Protein AF-A0A7S1VE00-F1 (afdb_monomer)

Foldseek 3Di:
DPQQAEEEEEAEAPPLCRVVVLVQVCQFCVVPHHRYQDQLFGRRDQDDLVSNCVPDPRYFYAYEYTYEAPLQVLVVCLCPVALQVVSHPDDSVCQFQAWQDDDADDCQVVDDQQDFQDPHSRDGPLQWPPSYQDCDPVDPHHHTRGADPVSPSHTHSHPLSVVLVSLVSLVCVCVRPRHQHYHYDYSLCCQQAWCVVVQVVCCVSPVDGTPDDTGHGDDDADDDDDPVSLVVCLVPHPQVSVVVSPDDSPPDDDHDPPVPD

Organism: NCBI:txid210454

Solvent-accessible surface area (backbone atoms only — not comparable to full-atom values): 14883 Å² total; per-residue (Å²): 131,82,82,65,47,58,34,38,27,38,34,27,48,74,79,22,55,54,70,63,51,50,52,50,49,30,59,23,37,43,94,82,30,57,58,37,62,36,74,47,20,54,26,65,53,80,64,46,64,76,53,41,64,71,48,75,84,66,45,42,30,34,38,37,38,32,38,46,57,65,74,64,30,54,56,48,36,48,76,58,39,79,34,32,73,88,48,50,91,51,56,73,66,59,47,56,61,37,54,36,58,72,85,71,56,73,67,46,73,75,54,60,68,84,46,72,22,55,86,40,72,82,37,40,34,35,36,30,36,54,26,46,82,61,80,62,88,83,53,96,59,72,58,60,29,63,26,36,89,86,54,75,50,43,59,28,66,11,55,61,57,45,46,44,53,50,52,54,48,59,59,52,50,54,74,32,93,50,38,78,41,66,43,81,43,45,38,62,55,42,39,51,65,13,36,48,68,60,52,51,52,49,26,67,75,66,74,51,74,71,71,55,80,61,54,66,56,40,86,79,88,43,66,82,73,57,67,69,58,53,52,47,49,60,74,69,52,61,56,76,55,39,42,78,72,74,42,57,84,82,68,61,79,62,56,64,66,80,90,74,119

Structure (mmCIF, N/CA/C/O backbone):
data_AF-A0A7S1VE00-F1
#
_entry.id   AF-A0A7S1VE00-F1
#
loop_
_atom_site.group_PDB
_atom_site.id
_atom_site.type_symbol
_atom_site.label_atom_id
_atom_site.label_alt_id
_atom_site.label_comp_id
_atom_site.label_asym_id
_atom_site.label_entity_id
_atom_site.label_seq_id
_atom_site.pdbx_PDB_ins_code
_atom_site.Cartn_x
_atom_site.Cartn_y
_atom_site.Cartn_z
_atom_site.occupancy
_atom_site.B_iso_or_equiv
_atom_site.auth_seq_id
_atom_site.auth_comp_id
_atom_site.auth_asym_id
_atom_site.auth_atom_id
_atom_site.pdbx_PDB_model_num
ATOM 1 N N . GLU A 1 1 ? -8.518 17.834 30.812 1.00 47.25 1 GLU A N 1
ATOM 2 C CA . GLU A 1 1 ? -8.075 17.730 29.405 1.00 47.25 1 GLU A CA 1
ATOM 3 C C . GLU A 1 1 ? -9.266 17.347 28.543 1.00 47.25 1 GLU A C 1
ATOM 5 O O . GLU A 1 1 ? -10.102 16.584 29.015 1.00 47.25 1 GLU A O 1
ATOM 10 N N . GLN A 1 2 ? -9.397 17.896 27.333 1.00 50.09 2 GLN A N 1
ATOM 11 C CA . GLN A 1 2 ? -10.388 17.377 26.385 1.00 50.09 2 GLN A CA 1
ATOM 12 C C . GLN A 1 2 ? -9.906 16.008 25.880 1.00 50.09 2 GLN A C 1
ATOM 14 O O . GLN A 1 2 ? -8.710 15.871 25.609 1.00 50.09 2 GLN A O 1
ATOM 19 N N . PRO A 1 3 ? -10.781 14.995 25.762 1.00 60.03 3 PRO A N 1
ATOM 20 C CA . PRO A 1 3 ? -10.377 13.693 25.247 1.00 60.03 3 PRO A CA 1
ATOM 21 C C . PRO A 1 3 ? -9.832 13.846 23.823 1.00 60.03 3 PRO A C 1
ATOM 23 O O . PRO A 1 3 ? -10.485 14.439 22.961 1.00 60.03 3 PRO A O 1
ATOM 26 N N . LYS A 1 4 ? -8.620 13.329 23.580 1.00 67.12 4 LYS A N 1
ATOM 27 C CA . LYS A 1 4 ? -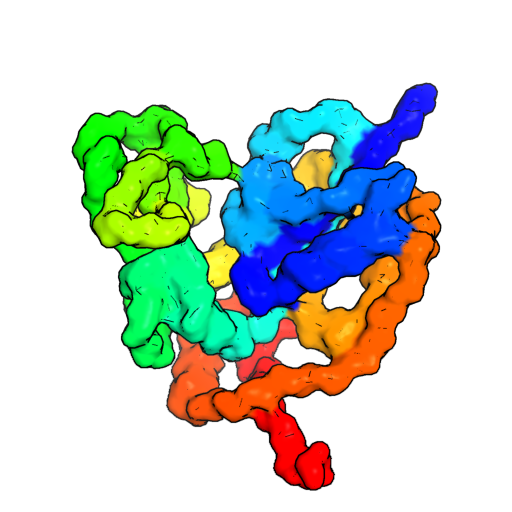8.013 13.327 22.244 1.00 67.12 4 LYS A CA 1
ATOM 28 C C . LYS A 1 4 ? -8.928 12.588 21.272 1.00 67.12 4 LYS A C 1
ATOM 30 O O . LYS A 1 4 ? -9.413 11.493 21.563 1.00 67.12 4 LYS A O 1
ATOM 35 N N . LYS A 1 5 ? -9.165 13.189 20.108 1.00 82.88 5 LYS A N 1
ATOM 36 C CA . LYS A 1 5 ? -10.015 12.597 19.073 1.00 82.88 5 LYS A CA 1
ATOM 37 C C . LYS A 1 5 ? -9.279 11.410 18.456 1.00 82.88 5 LYS A C 1
ATOM 39 O O . LYS A 1 5 ? -8.166 11.564 17.978 1.00 82.88 5 LYS A O 1
ATOM 44 N N . LYS A 1 6 ? -9.876 10.226 18.447 1.00 89.50 6 LYS A N 1
ATOM 45 C CA . LYS A 1 6 ? -9.289 9.067 17.758 1.00 89.50 6 LYS A CA 1
ATOM 46 C C . LYS A 1 6 ? -9.699 9.108 16.293 1.00 89.50 6 LYS A C 1
ATOM 48 O O . LYS A 1 6 ? -10.806 9.569 16.014 1.00 89.50 6 LYS A O 1
ATOM 53 N N . THR A 1 7 ? -8.852 8.649 15.381 1.00 93.44 7 THR A N 1
ATOM 54 C CA . THR A 1 7 ? -9.187 8.425 13.964 1.00 93.44 7 THR A CA 1
ATOM 55 C C . THR A 1 7 ? -8.681 7.060 13.520 1.00 93.44 7 THR A C 1
ATOM 57 O O . THR A 1 7 ? -7.605 6.633 13.934 1.00 93.44 7 THR A O 1
ATOM 60 N N . ILE A 1 8 ? -9.463 6.367 12.692 1.00 95.94 8 ILE A N 1
ATOM 61 C CA . ILE A 1 8 ? -9.108 5.052 12.151 1.00 95.94 8 ILE A CA 1
ATOM 62 C C . ILE A 1 8 ? -8.664 5.235 10.704 1.00 95.94 8 ILE A C 1
ATOM 64 O O . ILE A 1 8 ? -9.375 5.834 9.900 1.00 95.94 8 ILE A O 1
ATOM 68 N N . HIS A 1 9 ? -7.488 4.723 10.381 1.00 96.44 9 HIS A N 1
ATOM 69 C CA . HIS A 1 9 ? -6.835 4.843 9.091 1.00 96.44 9 HIS A CA 1
ATOM 70 C C . HIS A 1 9 ? -6.637 3.456 8.504 1.00 96.44 9 HIS A C 1
ATOM 72 O O . HIS A 1 9 ? -6.058 2.587 9.153 1.00 96.44 9 HIS A O 1
ATOM 78 N N . LEU A 1 10 ? -7.091 3.256 7.272 1.00 97.62 10 LEU A N 1
ATOM 79 C CA . LEU A 1 10 ? -6.793 2.049 6.517 1.00 97.62 10 LEU A CA 1
ATOM 80 C C . LEU A 1 10 ? -5.831 2.391 5.384 1.00 97.62 10 LEU A C 1
ATOM 82 O O . LEU A 1 10 ? -6.190 3.130 4.466 1.00 97.62 10 LEU A O 1
ATOM 86 N N . ILE A 1 11 ? -4.641 1.807 5.444 1.00 97.94 11 ILE A N 1
ATOM 87 C CA . ILE A 1 11 ? -3.659 1.806 4.361 1.00 97.94 11 ILE A CA 1
ATOM 88 C C . ILE A 1 11 ? -3.478 0.377 3.860 1.00 97.94 11 ILE A C 1
ATOM 90 O O . ILE A 1 11 ? -3.861 -0.590 4.522 1.00 97.94 11 ILE A O 1
ATOM 94 N N . GLY A 1 12 ? -2.928 0.213 2.670 1.00 97.50 12 GLY A N 1
ATOM 95 C CA . GLY A 1 12 ? -2.719 -1.116 2.124 1.00 97.50 12 GLY A CA 1
ATOM 96 C C . GLY A 1 12 ? -2.473 -1.073 0.638 1.00 97.50 12 GLY A C 1
ATOM 97 O O . GLY A 1 12 ? -2.715 -0.074 -0.034 1.00 97.50 12 GLY A O 1
ATOM 98 N N . GLU A 1 13 ? -1.976 -2.173 0.110 1.00 96.00 13 GLU A N 1
ATOM 99 C CA . GLU A 1 13 ? -1.587 -2.232 -1.288 1.00 96.00 13 GLU A CA 1
ATOM 100 C C . GLU A 1 13 ? -2.810 -2.151 -2.205 1.00 96.00 13 GLU A C 1
ATOM 102 O O . GLU A 1 13 ? -3.955 -2.415 -1.816 1.00 96.00 13 GLU A O 1
ATOM 107 N N . ARG A 1 14 ? -2.582 -1.799 -3.470 1.00 95.12 14 ARG A N 1
ATOM 108 C CA . ARG A 1 14 ? -3.625 -1.972 -4.485 1.00 95.12 14 ARG A CA 1
ATOM 109 C C . ARG A 1 14 ? -4.092 -3.420 -4.489 1.00 95.12 14 ARG A C 1
ATOM 111 O O . ARG A 1 14 ? -3.311 -4.322 -4.215 1.00 95.12 14 ARG A O 1
ATOM 118 N N . HIS A 1 15 ? -5.363 -3.643 -4.809 1.00 95.88 15 HIS A N 1
ATOM 119 C CA . HIS A 1 15 ? -5.946 -4.988 -4.906 1.00 95.88 15 HIS A CA 1
ATOM 120 C C . HIS A 1 15 ? -5.879 -5.838 -3.638 1.00 95.88 15 HIS A C 1
ATOM 122 O O . HIS A 1 15 ? -6.133 -7.039 -3.721 1.00 95.88 15 HIS A O 1
ATOM 128 N N . SER A 1 16 ? -5.620 -5.249 -2.466 1.00 96.06 16 SER A N 1
ATOM 129 C CA . SER A 1 16 ? -5.623 -5.995 -1.206 1.00 96.06 16 SER A CA 1
ATOM 130 C C . SER A 1 16 ? -6.971 -6.025 -0.491 1.00 96.06 16 SER A C 1
ATOM 132 O O . SER A 1 16 ? -7.069 -6.633 0.564 1.00 96.06 16 SER A O 1
ATOM 134 N N . GLY A 1 17 ? -8.027 -5.427 -1.060 1.00 95.62 17 GLY A N 1
ATOM 135 C CA . GLY A 1 17 ? -9.369 -5.390 -0.461 1.00 95.62 17 GLY A CA 1
ATOM 136 C C . GLY A 1 17 ? -9.603 -4.201 0.475 1.00 95.62 17 GLY A C 1
ATOM 137 O O . GLY A 1 17 ? -10.510 -4.243 1.305 1.00 95.62 17 GLY A O 1
ATOM 138 N N . THR A 1 18 ? -8.807 -3.137 0.350 1.00 96.88 18 THR A N 1
ATOM 139 C CA . THR A 1 18 ? -8.893 -1.971 1.237 1.00 96.88 18 THR A CA 1
ATOM 140 C C . THR A 1 18 ? -10.245 -1.261 1.173 1.00 96.88 18 THR A C 1
ATOM 142 O O . THR A 1 18 ? -10.790 -0.923 2.210 1.00 96.88 18 THR A O 1
ATOM 145 N N . ASN A 1 19 ? -10.854 -1.081 -0.006 1.00 96.19 19 ASN A N 1
ATOM 146 C CA . ASN A 1 19 ? -12.181 -0.449 -0.111 1.00 96.19 19 ASN A CA 1
ATOM 147 C C . ASN A 1 19 ? -13.254 -1.202 0.692 1.00 96.19 19 ASN A C 1
ATOM 149 O O . ASN A 1 19 ? -14.051 -0.583 1.392 1.00 96.19 19 ASN A O 1
ATOM 153 N N . TRP A 1 20 ? -13.246 -2.536 0.614 1.00 96.56 20 TRP A N 1
ATOM 154 C CA . TRP A 1 20 ? -14.164 -3.387 1.372 1.00 96.56 20 TRP A CA 1
ATOM 155 C C . TRP A 1 20 ? -14.000 -3.172 2.880 1.00 96.56 20 TRP A C 1
ATOM 157 O O . TRP A 1 20 ? -14.987 -2.945 3.578 1.00 96.56 20 TRP A O 1
ATOM 167 N N . MET A 1 21 ? -12.758 -3.152 3.365 1.00 97.38 21 MET A N 1
ATOM 168 C CA . MET A 1 21 ? -12.481 -2.963 4.787 1.00 97.38 21 MET A CA 1
ATOM 169 C C . MET A 1 21 ? -12.721 -1.522 5.258 1.00 97.38 21 MET A C 1
ATOM 171 O O . MET A 1 21 ? -13.236 -1.326 6.353 1.00 97.38 21 MET A O 1
ATOM 175 N N . THR A 1 22 ? -12.423 -0.500 4.443 1.00 97.50 22 THR A N 1
ATOM 176 C CA . THR A 1 22 ? -12.725 0.903 4.782 1.00 97.50 22 THR A CA 1
ATOM 177 C C . THR A 1 22 ? -14.222 1.081 4.998 1.00 97.50 22 THR A C 1
ATOM 179 O O . THR A 1 22 ? -14.622 1.672 6.000 1.00 97.50 22 THR A O 1
ATOM 182 N N . ASN A 1 23 ? -15.047 0.554 4.089 1.00 97.75 23 ASN A N 1
ATOM 183 C CA . ASN A 1 23 ? -16.501 0.632 4.211 1.00 97.75 23 ASN A CA 1
ATOM 184 C C . ASN A 1 23 ? -16.973 -0.096 5.470 1.00 97.75 23 ASN A C 1
ATOM 186 O O . ASN A 1 23 ? -17.704 0.480 6.265 1.00 97.75 23 ASN A O 1
ATOM 190 N N . HIS A 1 24 ? -16.463 -1.306 5.711 1.00 98.19 24 HIS A N 1
ATOM 191 C CA . HIS A 1 24 ? -16.832 -2.076 6.892 1.00 98.19 24 HIS A CA 1
ATOM 192 C C . HIS A 1 24 ? -16.501 -1.355 8.200 1.00 98.19 24 HIS A C 1
ATOM 194 O O . HIS A 1 24 ? -17.358 -1.206 9.064 1.00 98.19 24 HIS A O 1
ATOM 200 N N . LEU A 1 25 ? -15.276 -0.843 8.337 1.00 98.12 25 LEU A N 1
ATOM 201 C CA . LEU A 1 25 ? -14.875 -0.077 9.514 1.00 98.12 25 LEU A CA 1
ATOM 202 C C . LEU A 1 25 ? -15.696 1.211 9.652 1.00 98.12 25 LEU A C 1
ATOM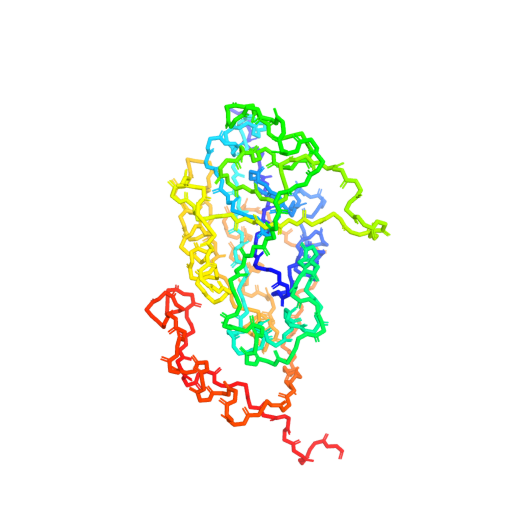 204 O O . LEU A 1 25 ? -15.999 1.616 10.774 1.00 98.12 25 LEU A O 1
ATOM 208 N N . THR A 1 26 ? -16.083 1.838 8.537 1.00 98.12 26 THR A N 1
ATOM 209 C CA . THR A 1 26 ? -16.979 3.005 8.532 1.00 98.12 26 THR A CA 1
ATOM 210 C C . THR A 1 26 ? -18.361 2.638 9.062 1.00 98.12 26 THR A C 1
ATOM 212 O O . THR A 1 26 ? -18.889 3.368 9.897 1.00 98.12 26 THR A O 1
ATOM 215 N N . ASP A 1 27 ? -18.916 1.495 8.666 1.00 98.19 27 ASP A N 1
ATOM 216 C CA . ASP A 1 27 ? -20.189 1.006 9.201 1.00 98.19 27 ASP A CA 1
ATOM 217 C C . ASP A 1 27 ? -20.085 0.725 10.710 1.00 98.19 27 ASP A C 1
ATOM 219 O O . ASP A 1 27 ? -20.977 1.086 11.474 1.00 98.19 27 ASP A O 1
ATOM 223 N N . CYS A 1 28 ? -18.968 0.145 11.160 1.00 98.12 28 CYS A N 1
ATOM 224 C CA . CYS A 1 28 ? -18.745 -0.197 12.566 1.00 98.12 28 CYS A CA 1
ATOM 225 C C . CYS A 1 28 ? -18.489 1.018 13.470 1.00 98.12 28 CYS A C 1
ATOM 227 O O . CYS A 1 28 ? -18.996 1.070 14.587 1.00 98.12 28 CYS A O 1
ATOM 229 N N . PHE A 1 29 ? -17.697 1.997 13.024 1.00 97.50 29 PHE A N 1
ATOM 230 C CA . PHE A 1 29 ? -17.165 3.056 13.894 1.00 97.50 29 PHE A CA 1
ATOM 231 C C . PHE A 1 29 ? -17.460 4.482 13.408 1.00 97.50 29 PHE A C 1
ATOM 233 O O . PHE A 1 29 ? -17.242 5.441 14.153 1.00 97.50 29 PHE A O 1
ATOM 240 N N . GLY A 1 30 ? -17.992 4.654 12.194 1.00 96.44 30 GLY A N 1
ATOM 241 C CA . GLY A 1 30 ? -18.159 5.948 11.518 1.00 96.44 30 GLY A CA 1
ATOM 242 C C . GLY A 1 30 ? -19.082 6.939 12.231 1.00 96.44 30 GLY A C 1
ATOM 243 O O . GLY A 1 30 ? -18.947 8.149 12.055 1.00 96.44 30 GLY A O 1
ATOM 244 N N . LYS A 1 31 ? -19.991 6.449 13.085 1.00 95.62 31 LYS A N 1
ATOM 245 C CA . LYS A 1 31 ? -20.849 7.299 13.930 1.00 95.62 31 LYS A CA 1
ATOM 246 C C . LYS A 1 31 ? -20.096 7.938 15.105 1.00 95.62 31 LYS A C 1
ATOM 248 O O . LYS A 1 31 ? -20.554 8.942 15.641 1.00 95.62 31 LYS A O 1
ATOM 253 N N . GLN A 1 32 ? -18.962 7.365 15.511 1.00 94.19 32 GLN A N 1
ATOM 254 C CA . GLN A 1 32 ? -18.191 7.777 16.693 1.00 94.19 32 GLN A CA 1
ATOM 255 C C . GLN A 1 32 ? -16.854 8.425 16.327 1.00 94.19 32 GLN A C 1
ATOM 257 O O . GLN A 1 32 ? -16.372 9.320 17.023 1.00 94.19 32 GLN A O 1
ATOM 262 N N . THR A 1 33 ? -16.238 7.982 15.232 1.00 93.81 33 THR A N 1
ATOM 263 C CA . THR A 1 33 ? -14.944 8.475 14.764 1.00 93.81 33 THR A CA 1
ATOM 264 C C . THR A 1 33 ? -14.883 8.527 13.241 1.00 93.81 33 THR A C 1
ATOM 266 O O . THR A 1 33 ? -15.669 7.899 12.540 1.00 93.81 33 THR A O 1
ATOM 269 N N . ARG A 1 34 ? -13.920 9.286 12.712 1.00 93.75 34 ARG A N 1
ATOM 270 C CA . ARG A 1 34 ? -13.610 9.260 11.286 1.00 93.75 34 ARG A CA 1
ATOM 271 C C . ARG A 1 34 ? -12.835 7.989 10.964 1.00 93.75 34 ARG A C 1
ATOM 273 O O . ARG A 1 34 ? -11.772 7.754 11.540 1.00 93.75 34 ARG A O 1
ATOM 280 N N . VAL A 1 35 ? -13.340 7.256 9.983 1.00 95.38 35 VAL A N 1
ATOM 281 C CA . VAL A 1 35 ? -12.616 6.201 9.277 1.00 95.38 35 VAL A CA 1
ATOM 282 C C . VAL A 1 35 ? -12.136 6.783 7.954 1.00 95.38 35 VAL A C 1
ATOM 284 O O . VAL A 1 35 ? -12.892 7.460 7.258 1.00 95.38 35 VAL A O 1
ATOM 287 N N . ILE A 1 36 ? -10.851 6.623 7.662 1.00 93.19 36 ILE A N 1
ATOM 288 C CA . ILE A 1 36 ? -10.159 7.371 6.617 1.00 93.19 36 ILE A CA 1
ATOM 289 C C . ILE A 1 36 ? -9.286 6.406 5.806 1.00 93.19 36 ILE A C 1
ATOM 291 O O . ILE A 1 36 ? -8.577 5.577 6.365 1.00 93.19 36 ILE A O 1
ATOM 295 N N . ASP A 1 37 ? -9.295 6.534 4.482 1.00 93.00 37 ASP A N 1
ATOM 296 C CA . ASP A 1 37 ? -8.487 5.736 3.551 1.00 93.00 37 ASP A CA 1
ATOM 297 C C . ASP A 1 37 ? -7.211 6.456 3.085 1.00 93.00 37 ASP A C 1
ATOM 299 O O . ASP A 1 37 ? -6.803 6.409 1.922 1.00 93.00 37 ASP A O 1
ATOM 303 N N . ARG A 1 38 ? -6.593 7.171 4.018 1.00 91.31 38 ARG A N 1
ATOM 304 C CA . ARG A 1 38 ? -5.324 7.882 3.853 1.00 91.31 38 ARG A CA 1
ATOM 305 C C . ARG A 1 38 ? -4.677 8.069 5.211 1.00 91.31 38 ARG A C 1
ATOM 307 O O . ARG A 1 38 ? -5.396 8.120 6.210 1.00 91.31 38 ARG A O 1
ATOM 314 N N . LEU A 1 39 ? -3.363 8.240 5.235 1.00 90.31 39 LEU A N 1
ATOM 315 C CA . LEU A 1 39 ? -2.632 8.703 6.413 1.00 90.31 39 LEU A CA 1
ATOM 316 C C . LEU A 1 39 ? -1.935 10.026 6.082 1.00 90.31 39 LEU A C 1
ATOM 318 O O . LEU A 1 39 ? -2.527 11.080 6.308 1.00 90.31 39 LEU A O 1
ATOM 322 N N . SER A 1 40 ? -0.743 9.974 5.492 1.00 89.94 40 SER A N 1
ATOM 323 C CA . SER A 1 40 ? -0.089 11.132 4.870 1.00 89.94 40 SER A CA 1
ATOM 324 C C . SER A 1 40 ? -0.501 11.268 3.413 1.00 89.94 40 SER A C 1
ATOM 326 O O . SER A 1 40 ? -0.911 12.342 2.978 1.00 89.94 40 SER A O 1
ATOM 328 N N . ARG A 1 41 ? -0.522 10.140 2.700 1.00 92.06 41 ARG A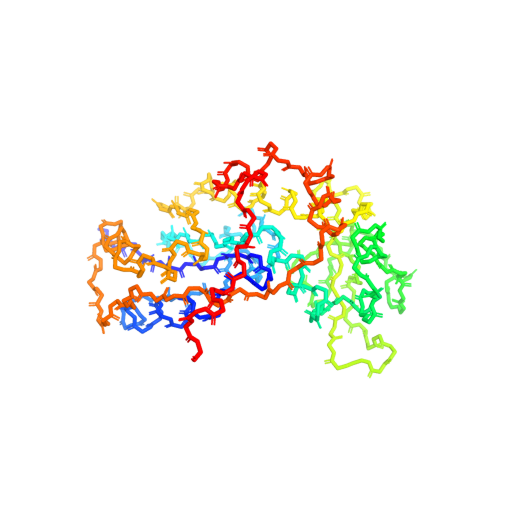 N 1
ATOM 329 C CA . ARG A 1 41 ? -0.976 10.038 1.311 1.00 92.06 41 ARG A CA 1
ATOM 330 C C . ARG A 1 41 ? -2.177 9.102 1.209 1.00 92.06 41 ARG A C 1
ATOM 332 O O . ARG A 1 41 ? -2.579 8.471 2.194 1.00 92.06 41 ARG A O 1
ATOM 339 N N . TYR A 1 42 ? -2.793 9.020 0.029 1.00 93.38 42 TYR A N 1
ATOM 340 C CA . TYR A 1 42 ? -3.851 8.038 -0.223 1.00 93.38 42 TYR A CA 1
ATOM 341 C C . TYR A 1 42 ? -3.370 6.613 0.100 1.00 93.38 42 TYR A C 1
ATOM 343 O O . TYR A 1 42 ? -2.194 6.294 -0.037 1.00 93.38 42 TYR A O 1
ATOM 351 N N . LYS A 1 43 ? -4.276 5.742 0.550 1.00 94.50 43 LYS A N 1
ATOM 352 C CA . LYS A 1 43 ? -3.967 4.431 1.156 1.00 94.50 43 LYS A CA 1
ATOM 353 C C . LYS A 1 43 ? -2.981 3.515 0.422 1.00 94.50 43 LYS A C 1
ATOM 355 O O . LYS A 1 43 ? -2.392 2.660 1.073 1.00 94.50 43 LYS A O 1
ATOM 360 N N . HIS A 1 44 ? -2.847 3.643 -0.898 1.00 96.38 44 HIS A N 1
ATOM 361 C CA . HIS A 1 44 ? -1.995 2.785 -1.731 1.00 96.38 44 HIS A CA 1
ATOM 362 C C . HIS A 1 44 ? -0.562 3.312 -1.909 1.00 96.38 44 HIS A C 1
ATOM 364 O O . HIS A 1 44 ? 0.321 2.592 -2.376 1.00 96.38 44 HIS A O 1
ATOM 370 N N . TRP A 1 45 ? -0.334 4.562 -1.530 1.00 95.50 45 TRP A N 1
ATOM 371 C CA . TRP A 1 45 ? 0.895 5.330 -1.7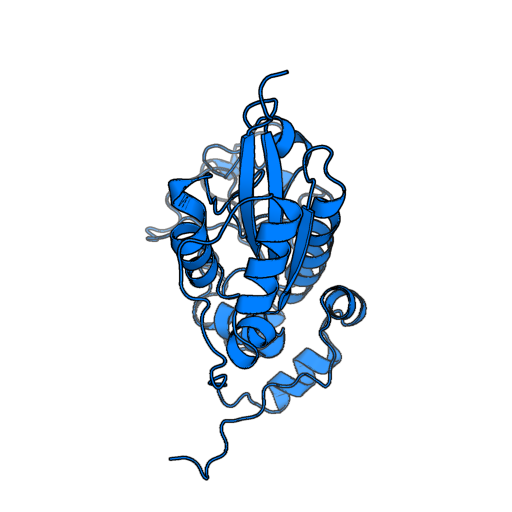11 1.00 95.50 45 TRP A CA 1
ATOM 372 C C . TRP A 1 45 ? 1.860 5.161 -0.552 1.00 95.50 45 TRP A C 1
ATOM 374 O O . TRP A 1 45 ? 1.450 4.730 0.519 1.00 95.50 45 TRP A O 1
ATOM 384 N N . PHE A 1 46 ? 3.139 5.469 -0.765 1.00 96.19 46 PHE A N 1
ATOM 385 C CA .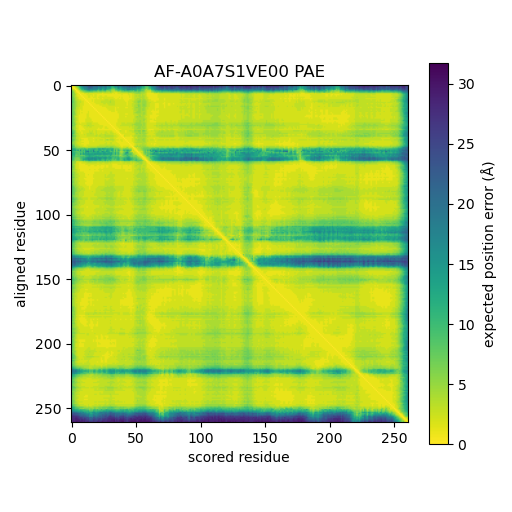 PHE A 1 46 ? 4.133 5.521 0.300 1.00 96.19 46 PHE A CA 1
ATOM 386 C C . PHE A 1 46 ? 3.689 6.543 1.338 1.00 96.19 46 PHE A C 1
ATOM 388 O O . PHE A 1 46 ? 3.203 7.622 0.996 1.00 96.19 46 PHE A O 1
ATOM 395 N N . GLN A 1 47 ? 3.824 6.179 2.604 1.00 94.75 47 GLN A N 1
ATOM 396 C CA . GLN A 1 47 ? 3.469 7.031 3.722 1.00 94.75 47 GLN A CA 1
ATOM 397 C C . GLN A 1 47 ? 4.720 7.748 4.236 1.00 94.75 47 GLN A C 1
ATOM 399 O O . GLN A 1 47 ? 5.800 7.167 4.309 1.00 94.75 47 GLN A O 1
ATOM 404 N N . GLU A 1 48 ? 4.546 9.016 4.595 1.00 91.44 48 GLU A N 1
ATOM 405 C CA . GLU A 1 48 ? 5.560 9.886 5.191 1.00 91.44 48 GLU A CA 1
ATOM 406 C C . GLU A 1 48 ? 5.124 10.363 6.581 1.00 91.44 48 GLU A C 1
ATOM 408 O O . GLU A 1 48 ? 3.992 10.832 6.760 1.00 91.44 48 GLU A O 1
ATOM 413 N N . GLU A 1 49 ? 6.023 10.319 7.566 1.00 86.25 49 GLU A N 1
ATOM 414 C CA . GLU A 1 49 ? 5.704 10.775 8.925 1.00 86.25 49 GLU A CA 1
ATOM 415 C C . GLU A 1 49 ? 5.478 12.294 8.973 1.00 86.25 49 GLU A C 1
ATOM 417 O O . GLU A 1 49 ? 4.540 12.780 9.609 1.00 86.25 49 GLU A O 1
ATOM 422 N N . ASN A 1 50 ? 6.324 13.064 8.285 1.00 78.81 50 ASN A N 1
ATOM 423 C CA . ASN A 1 50 ? 6.260 14.526 8.313 1.00 78.81 50 ASN A CA 1
ATOM 424 C C . ASN A 1 50 ? 4.923 15.054 7.791 1.00 78.81 50 ASN A C 1
ATOM 426 O O . ASN A 1 50 ? 4.375 16.008 8.336 1.00 78.81 50 ASN A O 1
ATOM 430 N N . GLU A 1 51 ? 4.359 14.395 6.787 1.00 70.25 51 GLU A N 1
ATOM 431 C CA . GLU A 1 51 ? 3.033 14.721 6.280 1.00 70.25 51 GLU A CA 1
ATOM 432 C C . GLU A 1 51 ? 1.923 14.259 7.236 1.00 70.25 51 GLU A C 1
ATOM 434 O O . GLU A 1 51 ? 0.945 14.977 7.438 1.00 70.25 51 GLU A O 1
ATOM 439 N N . ALA A 1 52 ? 2.081 13.114 7.909 1.00 67.56 52 ALA A N 1
ATOM 440 C CA . ALA A 1 52 ? 1.126 12.667 8.926 1.00 67.56 52 ALA A CA 1
ATOM 441 C C . ALA A 1 52 ? 1.046 13.654 10.113 1.00 67.56 52 ALA A C 1
ATOM 443 O O . ALA A 1 52 ? -0.015 13.818 10.728 1.00 67.56 52 ALA A O 1
ATOM 444 N N . LYS A 1 53 ? 2.131 14.388 10.404 1.00 64.38 53 LYS A N 1
ATOM 445 C CA . LYS A 1 53 ? 2.139 15.487 11.388 1.00 64.38 53 LYS A CA 1
ATOM 446 C C . LYS A 1 53 ? 1.240 16.662 10.974 1.00 64.38 53 LYS A C 1
ATOM 448 O O . LYS A 1 53 ? 0.727 17.339 11.864 1.00 64.38 53 LYS A O 1
ATOM 453 N N . LEU A 1 54 ? 0.975 16.859 9.676 1.00 66.50 54 LEU A N 1
ATOM 454 C CA . LEU A 1 54 ? 0.087 17.914 9.155 1.00 66.50 54 LEU A CA 1
ATOM 455 C C . LEU A 1 54 ? -1.403 17.631 9.393 1.00 66.50 54 LEU A C 1
ATOM 457 O O . LEU A 1 54 ? -2.235 18.531 9.259 1.00 66.50 54 LEU A O 1
ATOM 461 N N . MET A 1 55 ? -1.772 16.403 9.772 1.00 69.00 55 MET A N 1
ATOM 462 C CA . MET A 1 55 ? -3.138 16.117 10.206 1.00 69.00 55 MET A CA 1
ATOM 463 C C . MET A 1 55 ? -3.515 16.953 11.445 1.00 69.00 55 MET A C 1
ATOM 465 O O . MET A 1 55 ? -2.642 17.250 12.260 1.00 69.00 55 MET A O 1
ATOM 469 N N . PRO A 1 56 ? -4.807 17.270 11.681 1.00 67.88 56 PRO A N 1
ATOM 470 C CA . PRO A 1 56 ? -5.223 18.138 12.784 1.00 67.88 56 PRO A CA 1
ATOM 471 C C . PRO A 1 56 ? -4.588 17.727 14.123 1.00 67.88 56 PRO A C 1
ATOM 473 O O . PRO A 1 56 ? -4.720 16.555 14.499 1.00 67.88 56 PRO A O 1
ATOM 476 N N . PRO A 1 57 ? -3.879 18.628 14.826 1.00 64.69 57 PRO A N 1
ATOM 477 C CA . PRO A 1 57 ? -3.161 18.290 16.052 1.00 64.69 57 PRO A CA 1
ATOM 478 C C . PRO A 1 57 ? -4.107 17.734 17.125 1.00 64.69 57 PRO A C 1
ATOM 480 O O . PRO A 1 57 ? -5.283 18.086 17.188 1.00 64.69 57 PRO A O 1
ATOM 483 N N . GLY A 1 58 ? -3.595 16.826 17.961 1.00 67.25 58 GLY A N 1
ATOM 484 C CA . GLY A 1 58 ? -4.360 16.235 19.067 1.00 67.25 58 GLY A CA 1
ATOM 485 C C . GLY A 1 58 ? -5.261 15.051 18.700 1.00 67.25 58 GLY A C 1
ATOM 486 O O . GLY A 1 58 ? -6.103 14.677 19.516 1.00 67.25 58 GLY A O 1
ATOM 487 N N . SER A 1 59 ? -5.089 14.454 17.510 1.00 78.12 59 SER A N 1
ATOM 488 C CA . SER A 1 59 ? -5.760 13.190 17.161 1.00 78.12 59 SER A CA 1
ATOM 489 C C . SER A 1 59 ? -4.817 11.988 17.245 1.00 78.12 59 SER A C 1
ATOM 491 O O . SER A 1 59 ? -3.758 12.015 16.610 1.00 78.12 59 SER A O 1
ATOM 493 N N . ASP A 1 60 ? -5.211 10.965 18.001 1.00 90.00 60 ASP A N 1
ATOM 494 C CA . ASP A 1 60 ? -4.518 9.675 18.075 1.00 90.00 60 ASP A CA 1
ATOM 495 C C . ASP A 1 60 ? -4.950 8.802 16.888 1.00 90.00 60 ASP A C 1
ATOM 497 O O . ASP A 1 60 ? -6.145 8.671 16.607 1.00 90.00 60 ASP A O 1
ATOM 501 N N . MET A 1 61 ? -3.980 8.217 16.187 1.00 91.88 61 MET A N 1
ATOM 502 C CA . MET A 1 61 ? -4.214 7.451 14.965 1.00 91.88 61 MET A CA 1
ATOM 503 C C . MET A 1 61 ? -4.199 5.951 15.252 1.00 91.88 61 MET A C 1
ATOM 505 O O . MET A 1 61 ? -3.294 5.427 15.904 1.00 91.88 61 MET A O 1
ATOM 509 N N . ILE A 1 62 ? -5.208 5.269 14.728 1.00 95.81 62 ILE A N 1
ATOM 510 C CA . ILE A 1 62 ? -5.364 3.817 14.746 1.00 95.81 62 ILE A CA 1
ATOM 511 C C . ILE A 1 62 ? -5.180 3.370 13.308 1.00 95.81 62 ILE A C 1
ATOM 513 O O . ILE A 1 62 ? -6.000 3.718 12.462 1.00 95.81 62 ILE A O 1
ATOM 517 N N . VAL A 1 63 ? -4.102 2.660 13.007 1.00 97.50 63 VAL A N 1
ATOM 518 C CA . VAL A 1 63 ? -3.751 2.311 11.629 1.00 97.50 63 VAL A CA 1
ATOM 519 C C . VAL A 1 63 ? -3.906 0.813 11.419 1.00 97.50 63 VAL A C 1
ATOM 521 O O . VAL A 1 63 ? -3.348 0.006 12.158 1.00 97.50 63 VAL A O 1
ATOM 524 N N . VAL A 1 64 ? -4.637 0.442 10.376 1.00 98.38 64 VAL A N 1
ATOM 525 C CA . VAL A 1 64 ? -4.699 -0.925 9.865 1.00 98.38 64 VAL A CA 1
ATOM 526 C C . VAL A 1 64 ? -4.008 -0.940 8.503 1.00 98.38 64 VAL A C 1
ATOM 528 O O . VAL A 1 64 ? -4.402 -0.202 7.600 1.00 98.38 64 VAL A O 1
ATOM 531 N N . ALA A 1 65 ? -2.967 -1.760 8.367 1.00 98.44 65 ALA A N 1
ATOM 532 C CA . ALA A 1 65 ? -2.222 -1.957 7.129 1.00 98.44 65 ALA A CA 1
ATOM 533 C C . ALA A 1 65 ? -2.598 -3.309 6.515 1.00 98.44 65 ALA A C 1
ATOM 535 O O . ALA A 1 65 ? -2.328 -4.360 7.096 1.00 98.44 65 ALA A O 1
ATOM 536 N N . GLN A 1 66 ? -3.257 -3.286 5.358 1.00 98.44 66 GLN A N 1
ATOM 537 C CA . GLN A 1 66 ? -3.838 -4.473 4.736 1.00 98.44 66 GLN A CA 1
ATOM 538 C C . GLN A 1 66 ? -3.031 -4.959 3.532 1.00 98.44 66 GLN A C 1
ATOM 540 O O . GLN A 1 66 ? -2.875 -4.250 2.531 1.00 98.44 66 GLN A O 1
ATOM 545 N N . PHE A 1 67 ? -2.617 -6.220 3.607 1.00 98.38 67 PHE A N 1
ATOM 546 C CA . PHE A 1 67 ? -1.811 -6.904 2.603 1.00 98.38 67 PHE A CA 1
ATOM 547 C C . PHE A 1 67 ? -2.557 -8.101 2.031 1.00 98.38 67 PHE A C 1
ATOM 549 O O . PHE A 1 67 ? -3.408 -8.699 2.690 1.00 98.38 67 PHE A O 1
ATOM 556 N N . ARG A 1 68 ? -2.204 -8.494 0.812 1.00 96.81 68 ARG A N 1
ATOM 557 C CA . ARG A 1 68 ? -2.768 -9.671 0.139 1.00 96.81 68 ARG A CA 1
ATOM 558 C C . ARG A 1 68 ? -1.670 -10.649 -0.222 1.00 96.81 68 ARG A C 1
ATOM 560 O O . ARG A 1 68 ? -0.535 -10.226 -0.419 1.00 96.81 68 ARG A O 1
ATOM 567 N N . ASN A 1 69 ? -2.020 -11.926 -0.304 1.00 96.62 69 ASN A N 1
ATOM 568 C CA . ASN A 1 69 ? -1.114 -12.970 -0.741 1.00 96.62 69 ASN A CA 1
ATOM 569 C C . ASN A 1 69 ? -0.387 -12.561 -2.038 1.00 96.62 69 ASN A C 1
ATOM 571 O O . ASN A 1 69 ? -1.070 -12.156 -2.985 1.00 96.62 69 ASN A O 1
ATOM 575 N N . PRO A 1 70 ? 0.953 -12.670 -2.107 1.00 97.50 70 PRO A N 1
ATOM 576 C CA . PRO A 1 70 ? 1.736 -12.103 -3.203 1.00 97.50 70 PRO A CA 1
ATOM 577 C C . PRO A 1 70 ? 1.366 -12.682 -4.574 1.00 97.50 70 PRO A C 1
ATOM 579 O O . PRO A 1 70 ? 1.234 -11.925 -5.534 1.00 97.50 70 PRO A O 1
ATOM 582 N N . TYR A 1 71 ? 1.094 -13.989 -4.663 1.00 96.75 71 TYR A N 1
ATOM 583 C CA . TYR A 1 71 ? 0.650 -14.632 -5.905 1.00 96.75 71 TYR A CA 1
ATOM 584 C C . TYR A 1 71 ? -0.690 -14.051 -6.383 1.00 96.75 71 TYR A C 1
ATOM 586 O O . TYR A 1 71 ? -0.853 -13.615 -7.520 1.00 96.75 71 TYR A O 1
ATOM 594 N N . SER A 1 72 ? -1.671 -13.967 -5.482 1.00 95.31 72 SER A N 1
ATOM 595 C CA . SER A 1 72 ? -2.975 -13.382 -5.820 1.00 95.31 72 SER A CA 1
ATOM 596 C C . SER A 1 72 ? -2.903 -11.878 -6.092 1.00 95.31 72 SER A C 1
ATOM 598 O O . SER A 1 72 ? -3.707 -11.349 -6.861 1.00 95.31 72 SER A O 1
ATOM 600 N N . TRP A 1 73 ? -1.987 -11.177 -5.428 1.00 96.94 73 TRP A N 1
ATOM 601 C CA . TRP A 1 73 ? -1.806 -9.739 -5.552 1.00 96.94 73 TRP A CA 1
ATOM 602 C C . TRP A 1 73 ? -1.221 -9.360 -6.908 1.00 96.94 73 TRP A C 1
ATOM 604 O O . TRP A 1 73 ? -1.821 -8.534 -7.595 1.00 96.94 73 TRP A O 1
ATOM 614 N N . VAL A 1 74 ? -0.111 -9.991 -7.315 1.00 97.44 74 VAL A N 1
ATOM 615 C CA . VAL A 1 74 ? 0.520 -9.735 -8.618 1.00 97.44 74 VAL A CA 1
ATOM 616 C C . VAL A 1 74 ? -0.487 -10.009 -9.730 1.00 97.44 74 VAL A C 1
ATOM 618 O O . VAL A 1 74 ? -0.664 -9.171 -10.613 1.00 97.44 74 VAL A O 1
ATOM 621 N N . GLU A 1 75 ? -1.205 -11.133 -9.659 1.00 95.88 75 GLU A N 1
ATOM 622 C CA . GLU A 1 75 ? -2.167 -11.481 -10.701 1.00 95.88 75 GLU A CA 1
ATOM 623 C C . GLU A 1 75 ? -3.358 -10.513 -10.748 1.00 95.88 75 GLU A C 1
ATOM 625 O O . GLU A 1 75 ? -3.811 -10.127 -11.829 1.00 95.88 75 GLU A O 1
ATOM 630 N N . ALA A 1 76 ? -3.859 -10.060 -9.596 1.00 95.50 76 ALA A N 1
ATOM 631 C CA . ALA A 1 76 ? -4.913 -9.048 -9.552 1.00 95.50 76 ALA A CA 1
ATOM 632 C C . ALA A 1 76 ? -4.435 -7.687 -10.086 1.00 95.50 76 ALA A C 1
ATOM 634 O O . ALA A 1 76 ? -5.168 -7.029 -10.828 1.00 95.50 76 ALA A O 1
ATOM 635 N N . LEU A 1 77 ? -3.208 -7.284 -9.743 1.00 97.19 77 LEU A N 1
ATOM 636 C CA . LEU A 1 77 ? -2.608 -6.044 -10.222 1.00 97.19 77 LEU A CA 1
ATOM 637 C C . LEU A 1 77 ? -2.383 -6.078 -11.732 1.00 97.19 77 LEU A C 1
ATOM 639 O O . LEU A 1 77 ? -2.745 -5.115 -12.399 1.00 97.19 77 LEU A O 1
ATOM 643 N N . ARG A 1 78 ? -1.876 -7.188 -12.277 1.00 97.12 78 ARG A N 1
ATOM 644 C CA . ARG A 1 78 ? -1.684 -7.372 -13.720 1.00 97.12 78 ARG A CA 1
ATOM 645 C C . ARG A 1 78 ? -2.982 -7.245 -14.503 1.00 97.12 78 ARG A C 1
ATOM 647 O O . ARG A 1 78 ? -3.011 -6.598 -15.545 1.00 97.12 78 ARG A O 1
ATOM 654 N N . HIS A 1 79 ? -4.059 -7.844 -14.000 1.00 95.62 79 HIS A N 1
ATOM 655 C CA . HIS A 1 79 ? -5.365 -7.771 -14.651 1.00 95.62 79 HIS A CA 1
ATOM 656 C C . HIS A 1 79 ? -5.941 -6.353 -14.680 1.00 95.62 79 HIS A C 1
ATOM 658 O O . HIS A 1 79 ? -6.636 -6.000 -15.630 1.00 95.62 79 HIS A O 1
ATOM 664 N N . ILE A 1 80 ? -5.714 -5.559 -13.628 1.00 95.00 80 ILE A N 1
ATOM 665 C CA . ILE A 1 80 ? -6.253 -4.198 -13.525 1.00 95.00 80 ILE A CA 1
ATOM 666 C C . ILE A 1 80 ? -5.185 -3.254 -12.936 1.00 95.00 80 ILE A C 1
ATOM 668 O O . ILE A 1 80 ? -5.244 -2.891 -11.756 1.00 95.00 80 ILE A O 1
ATOM 672 N N . PRO A 1 81 ? -4.195 -2.823 -13.734 1.00 95.25 81 PRO A N 1
ATOM 673 C CA . PRO A 1 81 ? -3.063 -2.039 -13.249 1.00 95.25 81 PRO A CA 1
ATOM 674 C C . PRO A 1 81 ? -3.430 -0.545 -13.216 1.00 95.25 81 PRO A C 1
ATOM 676 O O . PRO A 1 81 ? -3.011 0.259 -14.053 1.00 95.25 81 PRO A O 1
ATOM 679 N N . TYR A 1 82 ? -4.290 -0.180 -12.259 1.00 93.00 82 TYR A N 1
ATOM 680 C CA . TYR A 1 82 ? -4.762 1.192 -12.047 1.00 93.00 82 TYR A CA 1
ATOM 681 C C . TYR A 1 82 ? -3.597 2.180 -11.936 1.00 93.00 82 TYR A C 1
ATOM 683 O O . TYR A 1 82 ? -2.667 1.952 -11.163 1.00 93.00 82 TYR A O 1
ATOM 691 N N . HIS A 1 83 ? -3.686 3.299 -12.661 1.00 92.06 83 HIS A N 1
ATOM 692 C CA . HIS A 1 83 ? -2.641 4.335 -12.736 1.00 92.06 83 HIS A CA 1
ATOM 693 C C . HIS A 1 83 ? -1.276 3.866 -13.281 1.00 92.06 83 HIS A C 1
ATOM 695 O O . HIS A 1 83 ? -0.301 4.606 -13.201 1.00 92.06 83 HIS A O 1
ATOM 701 N N . MET A 1 84 ? -1.190 2.673 -13.875 1.00 94.25 84 MET A N 1
ATOM 702 C CA . MET A 1 84 ? 0.054 2.119 -14.420 1.00 94.25 84 MET A CA 1
ATOM 703 C C . MET A 1 84 ? -0.097 1.818 -15.920 1.00 94.25 84 MET A C 1
ATOM 705 O O . MET A 1 84 ? -0.036 0.658 -16.337 1.00 94.25 84 MET A O 1
ATOM 709 N N . PRO A 1 85 ? -0.311 2.829 -16.779 1.00 93.62 85 PRO A N 1
ATOM 710 C CA . PRO A 1 85 ? -0.646 2.602 -18.182 1.00 93.62 85 PRO A CA 1
ATOM 711 C C . PRO A 1 85 ? 0.353 1.769 -18.979 1.00 93.62 85 PRO A C 1
ATOM 713 O O . PRO A 1 85 ? -0.070 0.986 -19.821 1.00 93.62 85 PRO A O 1
ATOM 716 N N . LEU A 1 86 ? 1.657 1.891 -18.715 1.00 95.25 86 LEU A N 1
ATOM 717 C CA . LEU A 1 86 ? 2.683 1.100 -19.407 1.00 95.25 86 LEU A CA 1
ATOM 718 C C . LEU A 1 86 ? 2.780 -0.353 -18.921 1.00 95.25 86 LEU A C 1
ATOM 720 O O . LEU A 1 86 ? 3.621 -1.100 -19.421 1.00 95.25 86 LEU A O 1
ATOM 724 N N . HIS A 1 87 ? 1.958 -0.732 -17.941 1.00 96.75 87 HIS A N 1
ATOM 725 C CA . HIS A 1 87 ? 1.834 -2.095 -17.427 1.00 96.75 87 HIS A CA 1
ATOM 726 C C . HIS A 1 87 ? 0.469 -2.728 -17.752 1.00 96.75 87 HIS A C 1
ATOM 728 O O . HIS A 1 87 ? 0.166 -3.809 -17.254 1.00 96.75 87 HIS A O 1
ATOM 734 N N . ARG A 1 88 ? -0.361 -2.072 -18.576 1.00 95.25 88 ARG A N 1
ATOM 735 C CA . ARG A 1 88 ? -1.622 -2.639 -19.080 1.00 95.25 88 ARG A CA 1
ATOM 736 C C . ARG A 1 88 ? -1.364 -3.688 -20.156 1.00 95.25 88 ARG A C 1
ATOM 738 O O . ARG A 1 88 ? -0.414 -3.562 -20.922 1.00 95.25 88 ARG A O 1
ATOM 745 N N . ASP A 1 89 ? -2.244 -4.686 -20.201 1.00 95.44 89 ASP A N 1
ATOM 746 C CA . ASP A 1 89 ? -2.320 -5.702 -21.259 1.00 95.44 89 ASP A CA 1
ATOM 747 C C . ASP A 1 89 ? -1.014 -6.485 -21.494 1.00 95.44 89 ASP A C 1
ATOM 749 O O . ASP A 1 89 ? -0.749 -6.966 -22.594 1.00 95.44 89 ASP A O 1
ATOM 753 N N . LEU A 1 90 ? -0.195 -6.627 -20.447 1.00 97.38 90 LEU A N 1
ATOM 754 C CA . LEU A 1 90 ? 1.020 -7.439 -20.470 1.00 97.38 90 LEU A CA 1
ATOM 755 C C . LEU A 1 90 ? 0.723 -8.884 -20.044 1.00 97.38 90 LEU A C 1
ATOM 757 O O . LEU A 1 90 ? -0.102 -9.143 -19.155 1.00 97.38 90 LEU A O 1
ATOM 761 N N . ASP A 1 91 ? 1.442 -9.833 -20.647 1.00 97.69 91 ASP A N 1
ATOM 762 C CA . ASP A 1 91 ? 1.536 -11.192 -20.117 1.00 97.69 91 ASP A CA 1
ATOM 763 C C . ASP A 1 91 ? 2.196 -11.183 -18.728 1.00 97.69 91 ASP A C 1
ATOM 765 O O . ASP A 1 91 ? 2.832 -10.202 -18.326 1.00 97.69 91 ASP A O 1
ATOM 769 N N . TRP A 1 92 ? 2.016 -12.265 -17.967 1.00 97.38 92 TRP A N 1
ATOM 770 C CA . TRP A 1 92 ? 2.464 -12.300 -16.577 1.00 97.38 92 TRP A CA 1
ATOM 771 C C . TRP A 1 92 ? 3.970 -12.110 -16.436 1.00 97.38 92 TRP A C 1
ATOM 773 O O . TRP A 1 92 ? 4.386 -11.374 -15.543 1.00 97.38 92 TRP A O 1
ATOM 783 N N . HIS A 1 93 ? 4.771 -12.700 -17.324 1.00 98.12 93 HIS A N 1
ATOM 784 C CA . HIS A 1 93 ? 6.222 -12.674 -17.209 1.00 98.12 93 HIS A CA 1
ATOM 785 C C . HIS A 1 93 ? 6.757 -11.282 -17.540 1.00 98.12 93 HIS A C 1
ATOM 787 O O . HIS A 1 93 ? 7.536 -10.711 -16.774 1.00 98.12 93 HIS A O 1
ATOM 793 N N . THR A 1 94 ? 6.284 -10.677 -18.632 1.00 98.50 94 THR A N 1
ATOM 794 C CA . THR A 1 94 ? 6.631 -9.289 -18.964 1.00 98.50 94 THR A CA 1
ATOM 795 C C . THR A 1 94 ? 6.176 -8.333 -17.862 1.00 98.50 94 THR A C 1
ATOM 797 O O . THR A 1 94 ? 6.916 -7.424 -17.504 1.00 98.50 94 THR A O 1
ATOM 800 N N . PHE A 1 95 ? 4.993 -8.535 -17.277 1.00 98.44 95 PHE A N 1
ATOM 801 C CA . PHE A 1 95 ? 4.480 -7.668 -16.215 1.00 98.44 95 PHE A CA 1
ATOM 802 C C . PHE A 1 95 ? 5.381 -7.643 -14.971 1.00 98.44 95 PHE A C 1
ATOM 804 O O . PHE A 1 95 ? 5.641 -6.569 -14.431 1.00 98.44 95 PHE A O 1
ATOM 811 N N . VAL A 1 96 ? 5.870 -8.805 -14.527 1.00 98.00 96 VAL A N 1
ATOM 812 C CA . VAL A 1 96 ? 6.707 -8.923 -13.317 1.00 98.00 96 VAL A CA 1
ATOM 813 C C . VAL A 1 96 ? 8.187 -8.637 -13.552 1.00 98.00 96 VAL A C 1
ATOM 815 O O . VAL A 1 96 ? 8.916 -8.460 -12.587 1.00 98.00 96 VAL A O 1
ATOM 818 N N . THR A 1 97 ? 8.643 -8.575 -14.804 1.00 98.44 97 THR A N 1
ATOM 819 C CA . THR A 1 97 ? 10.045 -8.262 -15.147 1.00 98.44 97 THR A CA 1
ATOM 820 C C . THR A 1 97 ? 10.236 -6.857 -15.714 1.00 98.44 97 THR A C 1
ATOM 822 O O . THR A 1 97 ? 11.368 -6.395 -15.862 1.00 98.44 97 THR A O 1
ATOM 825 N N . LYS A 1 98 ? 9.149 -6.156 -16.051 1.00 98.50 98 LYS A N 1
ATOM 826 C CA . LYS A 1 98 ? 9.206 -4.788 -16.560 1.00 98.50 98 LYS A CA 1
ATOM 827 C C . LYS A 1 98 ? 9.512 -3.797 -15.425 1.00 98.50 98 LYS A C 1
ATOM 829 O O . LYS A 1 98 ? 8.810 -3.822 -14.414 1.00 98.50 98 LYS A O 1
ATOM 834 N N . PRO A 1 99 ? 10.453 -2.852 -15.627 1.00 98.44 99 PRO A N 1
ATOM 835 C CA . PRO A 1 99 ? 10.666 -1.738 -14.707 1.00 98.44 99 PRO A CA 1
ATOM 836 C C . PRO A 1 99 ? 9.395 -0.941 -14.436 1.00 98.44 99 PRO A C 1
ATOM 838 O O . PRO A 1 99 ? 8.693 -0.534 -15.371 1.00 98.44 99 PRO A O 1
ATOM 841 N N . TYR A 1 100 ? 9.137 -0.662 -13.158 1.00 98.00 100 TYR A N 1
ATOM 842 C CA . TYR A 1 100 ? 7.987 0.123 -12.722 1.00 98.00 100 TYR A CA 1
ATOM 843 C C . TYR A 1 100 ? 8.228 1.609 -12.997 1.00 98.00 100 TYR A C 1
ATOM 845 O O . TYR A 1 100 ? 8.680 2.371 -12.146 1.00 98.00 100 TYR A O 1
ATOM 853 N N . THR A 1 101 ? 7.986 2.024 -14.238 1.00 97.25 101 THR A N 1
ATOM 854 C CA . THR A 1 101 ? 8.243 3.398 -14.661 1.00 97.25 101 THR A CA 1
ATOM 855 C C . THR A 1 101 ? 7.467 3.791 -15.913 1.00 97.25 101 THR A C 1
ATOM 857 O O . THR A 1 101 ? 6.856 2.961 -16.598 1.00 97.25 101 THR A O 1
ATOM 860 N N . MET A 1 102 ? 7.555 5.078 -16.235 1.00 94.50 102 MET A N 1
ATOM 861 C CA . MET A 1 102 ? 7.228 5.638 -17.534 1.00 94.50 102 MET A CA 1
ATOM 862 C C . MET A 1 102 ? 8.160 6.810 -17.863 1.00 94.50 102 MET A C 1
ATOM 864 O O . MET A 1 102 ? 8.736 7.405 -16.953 1.00 94.50 102 MET A O 1
ATOM 868 N N . PRO A 1 103 ? 8.308 7.185 -19.146 1.00 93.31 103 PRO A N 1
ATOM 869 C CA . PRO A 1 103 ? 8.985 8.424 -19.499 1.00 93.31 103 PRO A CA 1
ATOM 870 C C . PRO A 1 103 ? 8.271 9.633 -18.889 1.00 93.31 103 PRO A C 1
ATOM 872 O O . PRO A 1 103 ? 7.039 9.692 -18.887 1.00 93.31 103 PRO A O 1
ATOM 875 N N . ARG A 1 104 ? 9.046 10.622 -18.440 1.00 91.75 104 ARG A N 1
ATOM 876 C CA . ARG A 1 104 ? 8.525 11.960 -18.139 1.00 91.75 104 ARG A CA 1
ATOM 877 C C . ARG A 1 104 ? 7.959 12.606 -19.406 1.00 91.75 104 ARG A C 1
ATOM 879 O O . ARG A 1 104 ? 8.418 12.323 -20.513 1.00 91.75 104 ARG A O 1
ATOM 886 N N . PHE A 1 105 ? 6.950 13.454 -19.248 1.00 88.62 105 PHE A N 1
ATOM 887 C CA . PHE A 1 105 ? 6.245 14.102 -20.354 1.00 88.62 105 PHE A CA 1
ATOM 888 C C . PHE A 1 105 ? 5.609 15.419 -19.898 1.00 88.62 105 PHE A C 1
ATOM 890 O O . PHE A 1 105 ? 5.404 15.619 -18.706 1.00 88.62 105 PHE A O 1
ATOM 897 N N . GLY A 1 106 ? 5.247 16.291 -20.842 1.00 87.81 106 GLY A N 1
ATOM 898 C CA . GLY A 1 106 ? 4.573 17.552 -20.516 1.00 87.81 106 GLY A CA 1
ATOM 899 C C . GLY A 1 106 ? 5.422 18.429 -19.594 1.00 87.81 106 GLY A C 1
ATOM 900 O O . GLY A 1 106 ? 6.638 18.518 -19.786 1.00 87.81 106 GLY A O 1
ATOM 901 N N . LEU A 1 107 ? 4.791 19.021 -18.579 1.00 87.44 107 LEU A N 1
ATOM 902 C CA . LEU A 1 107 ? 5.449 19.903 -17.609 1.00 87.44 107 LEU A CA 1
ATOM 903 C C . LEU A 1 107 ? 6.595 19.225 -16.837 1.00 87.44 107 LEU A C 1
ATOM 905 O O . LEU A 1 107 ? 7.530 19.901 -16.417 1.00 87.44 107 LEU A O 1
ATOM 909 N N . ASP A 1 108 ? 6.600 17.894 -16.711 1.00 88.62 108 ASP A N 1
ATOM 910 C CA . ASP A 1 108 ? 7.694 17.172 -16.049 1.00 88.62 108 ASP A CA 1
ATOM 911 C C . ASP A 1 108 ? 9.051 17.312 -16.751 1.00 88.62 108 ASP A C 1
ATOM 913 O O . ASP A 1 108 ? 10.079 17.104 -16.105 1.00 88.62 108 ASP A O 1
ATOM 917 N N . LEU A 1 109 ? 9.066 17.606 -18.057 1.00 89.31 109 LEU A N 1
ATOM 918 C CA . LEU A 1 109 ? 10.301 17.786 -18.829 1.00 89.31 109 LEU A CA 1
ATOM 919 C C . LEU A 1 109 ? 10.984 19.128 -18.542 1.00 89.31 109 LEU A C 1
ATOM 921 O O . LEU A 1 109 ? 12.180 19.266 -18.789 1.00 89.31 109 LEU A O 1
ATOM 925 N N . GLU A 1 110 ? 10.223 20.099 -18.039 1.00 86.81 110 GLU A N 1
ATOM 926 C CA . GLU A 1 110 ? 10.668 21.473 -17.791 1.00 86.81 110 GLU A CA 1
ATOM 927 C C . GLU A 1 110 ? 10.726 21.811 -16.291 1.00 86.81 110 GLU A C 1
ATOM 929 O O . GLU A 1 110 ? 11.288 22.839 -15.918 1.00 86.81 110 GLU A O 1
ATOM 934 N N . ALA A 1 111 ? 10.163 20.953 -15.434 1.00 83.75 111 ALA A N 1
ATOM 935 C CA . ALA A 1 111 ? 10.101 21.153 -13.990 1.00 83.75 111 ALA A CA 1
ATOM 936 C C . ALA A 1 111 ? 11.487 21.131 -13.321 1.00 83.75 111 ALA A C 1
ATOM 938 O O . ALA A 1 111 ? 12.320 20.268 -13.620 1.00 83.75 111 ALA A O 1
ATOM 939 N N . ASP A 1 112 ? 11.709 22.031 -12.356 1.00 82.69 112 ASP A N 1
ATOM 940 C CA . ASP A 1 112 ? 12.857 21.934 -11.452 1.00 82.69 112 ASP A CA 1
ATOM 941 C C . ASP A 1 112 ? 12.619 20.745 -10.499 1.00 82.69 112 ASP A C 1
ATOM 943 O O . ASP A 1 112 ? 11.571 20.685 -9.855 1.00 82.69 112 ASP A O 1
ATOM 947 N N . PRO A 1 113 ? 13.565 19.797 -10.348 1.00 81.69 113 PRO A N 1
ATOM 948 C CA . PRO A 1 113 ? 13.445 18.698 -9.389 1.00 81.69 113 PRO A CA 1
ATOM 949 C C . PRO A 1 113 ? 13.204 19.118 -7.929 1.00 81.69 113 PRO A C 1
ATOM 951 O O . PRO A 1 113 ? 12.872 18.277 -7.093 1.00 81.69 113 PRO A O 1
ATOM 954 N N . LYS A 1 114 ? 13.418 20.396 -7.599 1.00 80.06 114 LYS A N 1
ATOM 955 C CA . LYS A 1 114 ? 13.128 20.980 -6.283 1.00 80.06 114 LYS A CA 1
ATOM 956 C C . LYS A 1 114 ? 11.675 21.406 -6.114 1.00 80.06 114 LYS A C 1
ATOM 958 O O . LYS A 1 114 ? 11.255 21.619 -4.975 1.00 80.06 114 LYS A O 1
ATOM 963 N N . ASP A 1 115 ? 10.935 21.559 -7.206 1.00 78.38 115 ASP A N 1
ATOM 964 C CA . ASP A 1 115 ? 9.549 21.989 -7.147 1.00 78.38 115 ASP A CA 1
ATOM 965 C C . ASP A 1 115 ? 8.659 20.852 -6.613 1.00 78.38 115 ASP A C 1
ATOM 967 O O . ASP A 1 115 ? 8.857 19.674 -6.943 1.00 78.38 115 ASP A O 1
ATOM 971 N N . PRO A 1 116 ? 7.675 21.174 -5.755 1.00 82.38 116 PRO A N 1
ATOM 972 C CA . PRO A 1 116 ? 6.705 20.194 -5.291 1.00 82.38 116 PRO A CA 1
ATOM 973 C C . PRO A 1 116 ? 5.807 19.740 -6.445 1.00 82.38 116 PRO A C 1
ATOM 975 O O . PRO A 1 116 ? 5.428 20.537 -7.305 1.00 82.38 116 PRO A O 1
ATOM 978 N N . CYS A 1 117 ? 5.396 18.472 -6.431 1.00 86.75 117 CYS A N 1
ATOM 979 C CA . CYS A 1 117 ? 4.515 17.945 -7.463 1.00 86.75 117 CYS A CA 1
ATOM 980 C C . CYS A 1 117 ? 3.089 18.469 -7.314 1.00 86.75 117 CYS A C 1
ATOM 982 O O . CYS A 1 117 ? 2.432 18.296 -6.282 1.00 86.75 117 CYS A O 1
ATOM 984 N N . VAL A 1 118 ? 2.574 19.093 -8.374 1.00 79.38 118 VAL A N 1
ATOM 985 C CA . VAL A 1 118 ? 1.218 19.642 -8.382 1.00 79.38 118 VAL A CA 1
ATOM 986 C C . VAL A 1 118 ? 0.208 18.530 -8.666 1.00 79.38 118 VAL A C 1
ATOM 988 O O . VAL A 1 118 ? 0.162 17.961 -9.755 1.00 79.38 118 VAL A O 1
ATOM 991 N N . GLY A 1 119 ? -0.645 18.248 -7.677 1.00 73.56 119 GLY A N 1
ATOM 992 C CA . GLY A 1 119 ? -1.737 17.273 -7.792 1.00 73.56 119 GLY A CA 1
ATOM 993 C C . GLY A 1 119 ? -1.346 15.826 -7.480 1.00 73.56 119 GLY A C 1
ATOM 994 O O . GLY A 1 119 ? -2.202 14.948 -7.526 1.00 73.56 119 GLY A O 1
ATOM 995 N N . ALA A 1 120 ? -0.096 15.555 -7.116 1.00 78.75 120 ALA A N 1
ATOM 996 C CA . ALA A 1 120 ? 0.384 14.210 -6.824 1.00 78.75 120 ALA A CA 1
ATOM 997 C C . ALA A 1 120 ? 0.537 13.985 -5.311 1.00 78.75 120 ALA A C 1
ATOM 999 O O . ALA A 1 120 ? 1.651 13.830 -4.854 1.00 78.75 120 ALA A O 1
ATOM 1000 N N . ASP A 1 121 ? -0.545 14.032 -4.520 1.00 81.75 121 ASP A N 1
ATOM 1001 C CA . ASP A 1 121 ? -0.572 13.641 -3.087 1.00 81.75 121 ASP A CA 1
ATOM 1002 C C . ASP A 1 121 ? 0.709 13.991 -2.267 1.00 81.75 121 ASP A C 1
ATOM 1004 O O . ASP A 1 121 ? 1.228 13.155 -1.534 1.00 81.75 121 ASP A O 1
ATOM 1008 N N . ASN A 1 122 ? 1.221 15.227 -2.391 1.00 83.88 122 ASN A N 1
ATOM 1009 C CA . ASN A 1 122 ? 2.447 15.742 -1.742 1.00 83.88 122 ASN A CA 1
ATOM 1010 C C . ASN A 1 122 ? 3.776 15.042 -2.097 1.00 83.88 122 ASN A C 1
ATOM 1012 O O . ASN A 1 122 ? 4.759 15.170 -1.366 1.00 83.88 122 ASN A O 1
ATOM 1016 N N . TYR A 1 123 ? 3.850 14.329 -3.213 1.00 89.12 123 TYR A N 1
ATOM 1017 C CA . TYR A 1 123 ? 5.128 13.879 -3.748 1.00 89.12 123 TYR A CA 1
ATOM 1018 C C . TYR A 1 123 ? 6.019 15.054 -4.164 1.00 89.12 123 TYR A C 1
ATOM 1020 O O . TYR A 1 123 ? 5.563 16.147 -4.516 1.00 89.12 123 TYR A O 1
ATOM 1028 N N . THR A 1 124 ? 7.318 14.796 -4.164 1.00 90.00 124 THR A N 1
ATOM 1029 C CA . THR A 1 124 ? 8.336 15.620 -4.814 1.00 90.00 124 THR A CA 1
ATOM 1030 C C . THR A 1 124 ? 8.791 14.966 -6.115 1.00 90.00 124 THR A C 1
ATOM 1032 O O . THR A 1 124 ? 8.589 13.771 -6.345 1.00 90.00 124 THR A O 1
ATOM 1035 N N . TRP A 1 125 ? 9.416 15.751 -6.991 1.00 91.44 125 TRP A N 1
ATOM 1036 C CA . TRP A 1 125 ? 9.832 15.296 -8.316 1.00 91.44 125 TRP A CA 1
ATOM 1037 C C . TRP A 1 125 ? 10.654 13.985 -8.340 1.00 91.44 125 TRP A C 1
ATOM 1039 O O . TRP A 1 125 ? 10.383 13.154 -9.214 1.00 91.44 125 TRP A O 1
ATOM 1049 N N . PRO A 1 126 ? 11.623 13.724 -7.430 1.00 92.69 126 PRO A N 1
ATOM 1050 C CA . PRO A 1 126 ? 12.372 12.461 -7.422 1.00 92.69 126 PRO A CA 1
ATOM 1051 C C . PRO A 1 126 ? 11.600 11.272 -6.828 1.00 92.69 126 PRO A C 1
ATOM 1053 O O . PRO A 1 126 ? 12.121 10.163 -6.818 1.00 92.69 126 PRO A O 1
ATOM 1056 N N . GLU A 1 127 ? 10.381 11.464 -6.328 1.00 93.25 127 GLU A N 1
ATOM 1057 C CA . GLU A 1 127 ? 9.597 10.393 -5.702 1.00 93.25 127 GLU A CA 1
ATOM 1058 C C . GLU A 1 127 ? 8.532 9.814 -6.643 1.00 93.25 127 GLU A C 1
ATOM 1060 O O . GLU A 1 127 ? 8.017 8.727 -6.382 1.00 93.25 127 GLU A O 1
ATOM 1065 N N . ILE A 1 128 ? 8.183 10.508 -7.734 1.00 93.81 128 ILE A N 1
ATOM 1066 C CA . ILE A 1 128 ? 7.082 10.099 -8.614 1.00 93.81 128 ILE A CA 1
ATOM 1067 C C . ILE A 1 128 ? 7.286 10.492 -10.084 1.00 93.81 128 ILE A C 1
ATOM 1069 O O . ILE A 1 128 ? 7.895 11.516 -10.418 1.00 93.81 128 ILE A O 1
ATOM 1073 N N . ILE A 1 129 ? 6.710 9.685 -10.978 1.00 93.50 129 ILE A N 1
ATOM 1074 C CA . ILE A 1 129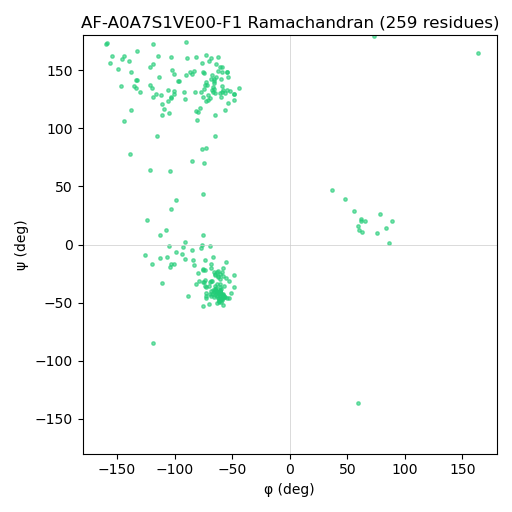 ? 6.501 10.013 -12.390 1.00 93.50 129 ILE A CA 1
ATOM 1075 C C . ILE A 1 129 ? 5.038 9.740 -12.789 1.00 93.50 129 ILE A C 1
ATOM 1077 O O . ILE A 1 129 ? 4.543 8.636 -12.563 1.00 93.50 129 ILE A O 1
ATOM 1081 N N . PRO A 1 130 ? 4.352 10.682 -13.455 1.00 91.50 130 PRO A N 1
ATOM 1082 C CA . PRO A 1 130 ? 4.709 12.090 -13.573 1.00 91.50 130 PRO A CA 1
ATOM 1083 C C . PRO A 1 130 ? 4.529 12.835 -12.241 1.00 91.50 130 PRO A C 1
ATOM 1085 O O . PRO A 1 130 ? 3.753 12.429 -11.378 1.00 91.50 130 PRO A O 1
ATOM 1088 N N . CYS A 1 131 ? 5.231 13.952 -12.105 1.00 89.56 131 CYS A N 1
ATOM 1089 C CA . CYS A 1 131 ? 5.089 14.912 -11.017 1.00 89.56 131 CYS A CA 1
ATOM 1090 C C . CYS A 1 131 ? 3.909 15.873 -11.265 1.00 89.56 131 CYS A C 1
ATOM 1092 O O . CYS A 1 131 ? 3.192 16.242 -10.338 1.00 89.56 131 CYS A O 1
ATOM 1094 N N . HIS A 1 132 ? 3.637 16.224 -12.520 1.00 86.25 132 HIS A N 1
ATOM 1095 C CA . HIS A 1 132 ? 2.530 17.093 -12.907 1.00 86.25 132 HIS A CA 1
ATOM 1096 C C . HIS A 1 132 ? 1.405 16.290 -13.552 1.00 86.25 132 HIS A C 1
ATOM 1098 O O . HIS A 1 132 ? 1.623 15.476 -14.453 1.00 86.25 132 HIS A O 1
ATOM 1104 N N . GLN A 1 133 ? 0.173 16.545 -13.107 1.00 74.31 133 GLN A N 1
ATOM 1105 C CA . GLN A 1 133 ? -1.031 15.962 -13.696 1.00 74.31 133 GLN A CA 1
ATOM 1106 C C . GLN A 1 133 ? -1.370 16.611 -15.045 1.00 74.31 133 GLN A C 1
ATOM 1108 O O . GLN A 1 133 ? -2.367 17.315 -15.183 1.00 74.31 133 GLN A O 1
ATOM 1113 N N . ASP A 1 134 ? -0.555 16.340 -16.057 1.00 69.25 134 ASP A N 1
ATOM 1114 C CA . ASP A 1 134 ? -0.937 16.561 -17.446 1.00 69.25 134 ASP A CA 1
ATOM 1115 C C . ASP A 1 134 ? -1.745 15.368 -17.969 1.00 69.25 134 ASP A C 1
ATOM 1117 O O . ASP A 1 134 ? -1.553 14.215 -17.564 1.00 69.25 134 ASP A O 1
ATOM 1121 N N . HIS A 1 135 ? -2.659 15.627 -18.908 1.00 63.22 135 HIS A N 1
ATOM 1122 C CA . HIS A 1 135 ? -3.391 14.566 -19.595 1.00 63.22 135 HIS A CA 1
ATOM 1123 C C . HIS A 1 135 ? -2.428 13.721 -20.438 1.00 63.22 135 HIS A C 1
ATOM 1125 O O . HIS A 1 135 ? -2.170 14.015 -21.606 1.00 63.22 135 HIS A O 1
ATOM 1131 N N . TYR A 1 136 ? -1.919 12.630 -19.864 1.00 64.75 136 TYR A N 1
ATOM 1132 C CA . TYR A 1 136 ? -1.126 11.662 -20.610 1.00 64.75 136 TYR A CA 1
ATOM 1133 C C . TYR A 1 136 ? -1.993 10.994 -21.676 1.00 64.75 136 TYR A C 1
ATOM 1135 O O . TYR A 1 136 ? -2.897 10.223 -21.352 1.00 64.75 136 TYR A O 1
ATOM 1143 N N . MET A 1 137 ? -1.719 11.285 -22.950 1.00 62.00 137 MET A N 1
ATOM 1144 C CA . MET A 1 137 ? -2.229 10.540 -24.111 1.00 62.00 137 MET A CA 1
ATOM 1145 C C . MET A 1 137 ? -3.747 10.253 -24.086 1.00 62.00 137 MET A C 1
ATOM 1147 O O . MET A 1 137 ? -4.182 9.161 -24.446 1.00 62.00 137 MET A O 1
ATOM 1151 N N . GLY A 1 138 ? -4.567 11.209 -23.630 1.00 60.56 138 GLY A N 1
ATOM 1152 C CA . GLY A 1 138 ? -6.030 11.062 -23.605 1.00 60.56 138 GLY A CA 1
ATOM 1153 C C . GLY A 1 138 ? -6.558 9.974 -22.658 1.00 60.56 138 GLY A C 1
ATOM 1154 O O . GLY A 1 138 ? -7.675 9.487 -22.840 1.00 60.56 138 GLY A O 1
ATOM 1155 N N . GLN A 1 139 ? -5.771 9.557 -21.663 1.00 64.38 139 GLN A N 1
ATOM 1156 C CA . GLN A 1 139 ? -6.186 8.524 -20.721 1.00 64.38 139 GLN A CA 1
ATOM 1157 C C . GLN A 1 139 ? -7.203 9.017 -19.685 1.00 64.38 139 GLN A C 1
ATOM 1159 O O . GLN A 1 139 ? -7.185 10.170 -19.259 1.00 64.38 139 GLN A O 1
ATOM 1164 N N . ARG A 1 140 ? -8.085 8.100 -19.256 1.00 66.12 140 ARG A N 1
ATOM 1165 C CA . ARG A 1 140 ? -9.117 8.347 -18.230 1.00 66.12 140 ARG A CA 1
ATOM 1166 C C . ARG A 1 140 ? -8.571 8.405 -16.801 1.00 66.12 140 ARG A C 1
ATOM 1168 O O . ARG A 1 140 ? -9.241 8.946 -15.931 1.00 66.12 140 ARG A O 1
ATOM 1175 N N . GLU A 1 141 ? -7.397 7.828 -16.558 1.00 75.50 141 GLU A N 1
ATOM 1176 C CA . GLU A 1 141 ? -6.758 7.764 -15.241 1.00 75.50 141 GLU A CA 1
ATOM 1177 C C . GLU A 1 141 ? -5.388 8.430 -15.299 1.00 75.50 141 GLU A C 1
ATOM 1179 O O . GLU A 1 141 ? -4.627 8.193 -16.238 1.00 75.50 141 GLU A O 1
ATOM 1184 N N . PHE A 1 142 ? -5.063 9.221 -14.276 1.00 84.75 142 PHE A N 1
ATOM 1185 C CA . PHE A 1 142 ? -3.744 9.830 -14.143 1.00 84.75 142 PHE A CA 1
ATOM 1186 C C . PHE A 1 142 ? -2.695 8.757 -13.833 1.00 84.75 142 PHE A C 1
ATOM 1188 O O . PHE A 1 142 ? -2.898 7.999 -12.880 1.00 84.75 142 PHE A O 1
ATOM 1195 N N . PRO A 1 143 ? -1.600 8.656 -14.605 1.00 91.19 143 PRO A N 1
ATOM 1196 C CA . PRO A 1 143 ? -0.519 7.739 -14.278 1.00 91.19 143 PRO A CA 1
ATOM 1197 C C . PRO A 1 143 ? 0.149 8.130 -12.961 1.00 91.19 143 PRO A C 1
ATOM 1199 O O . PRO A 1 143 ? 0.276 9.315 -12.670 1.00 91.19 143 PRO A O 1
ATOM 1202 N N . ILE A 1 144 ? 0.566 7.134 -12.180 1.00 92.38 144 ILE A N 1
ATOM 1203 C CA . ILE A 1 144 ? 1.298 7.311 -10.923 1.00 92.38 144 ILE A CA 1
ATOM 1204 C C . ILE A 1 144 ? 2.321 6.182 -10.802 1.00 92.38 144 ILE A C 1
ATOM 1206 O O . ILE A 1 144 ? 1.965 5.042 -10.500 1.00 92.38 144 ILE A O 1
ATOM 1210 N N . TYR A 1 145 ? 3.591 6.519 -11.010 1.00 95.81 145 TYR A N 1
ATOM 1211 C CA . TYR A 1 145 ? 4.743 5.647 -10.819 1.00 95.81 145 TYR A CA 1
ATOM 1212 C C . TYR A 1 145 ? 5.622 6.191 -9.698 1.00 95.81 145 TYR A C 1
ATOM 1214 O O . TYR A 1 145 ? 6.476 7.042 -9.927 1.00 95.81 145 TYR A O 1
ATOM 1222 N N . GLU A 1 146 ? 5.390 5.710 -8.481 1.00 96.50 146 GLU A N 1
ATOM 1223 C CA . GLU A 1 146 ? 6.289 5.927 -7.350 1.00 96.50 146 GLU A CA 1
ATOM 1224 C C . GLU A 1 146 ? 7.674 5.337 -7.633 1.00 96.50 146 GLU A C 1
ATOM 1226 O O . GLU A 1 146 ? 7.805 4.189 -8.065 1.00 96.50 146 GLU A O 1
ATOM 1231 N N . LEU A 1 147 ? 8.693 6.154 -7.407 1.00 96.81 147 LEU A N 1
ATOM 1232 C CA . LEU A 1 147 ? 10.100 5.802 -7.541 1.00 96.81 147 LEU A CA 1
ATOM 1233 C C . LEU A 1 147 ? 10.634 5.271 -6.207 1.00 96.81 147 LEU A C 1
ATOM 1235 O O . LEU A 1 147 ? 9.918 5.282 -5.204 1.00 96.81 147 LEU A O 1
ATOM 1239 N N . ASN A 1 148 ? 11.884 4.804 -6.209 1.00 96.38 148 ASN A N 1
ATOM 1240 C CA . ASN A 1 148 ? 12.541 4.277 -5.019 1.00 96.38 148 ASN A CA 1
ATOM 1241 C C . ASN A 1 148 ? 12.375 5.231 -3.827 1.00 96.38 148 ASN A C 1
ATOM 1243 O O . ASN A 1 148 ? 12.647 6.434 -3.923 1.00 96.38 148 ASN A O 1
ATOM 1247 N N . HIS A 1 149 ? 11.924 4.685 -2.693 1.00 94.25 149 HIS A N 1
ATOM 1248 C CA . HIS A 1 149 ? 11.590 5.465 -1.496 1.00 94.25 149 HIS A CA 1
ATOM 1249 C C . HIS A 1 149 ? 12.821 6.121 -0.842 1.00 94.25 149 HIS A C 1
ATOM 1251 O O . HIS A 1 149 ? 12.698 7.041 -0.036 1.00 94.25 149 HIS A O 1
ATOM 1257 N N . ASP A 1 150 ? 14.024 5.744 -1.285 1.00 91.44 150 ASP A N 1
ATOM 1258 C CA . ASP A 1 150 ? 15.304 6.384 -0.959 1.00 91.44 150 ASP A CA 1
ATOM 1259 C C . ASP A 1 150 ? 15.490 7.791 -1.568 1.00 91.44 150 ASP A C 1
ATOM 1261 O O . ASP A 1 150 ? 16.514 8.440 -1.336 1.00 91.44 150 ASP A O 1
ATOM 1265 N N . LYS A 1 151 ? 14.504 8.272 -2.340 1.00 87.44 151 LYS A N 1
ATOM 1266 C CA . LYS A 1 151 ? 14.485 9.582 -3.013 1.00 87.44 151 LYS A CA 1
ATOM 1267 C C . LYS A 1 151 ? 15.609 9.763 -4.035 1.00 87.44 151 LYS A C 1
ATOM 1269 O O . LYS A 1 151 ? 15.947 10.890 -4.398 1.00 87.44 151 LYS A O 1
ATOM 1274 N N . SER A 1 152 ? 16.173 8.668 -4.541 1.00 92.81 152 SER A N 1
ATOM 1275 C CA . SER A 1 152 ? 17.200 8.688 -5.590 1.00 92.81 152 SER A CA 1
ATOM 1276 C C . SER A 1 152 ? 16.674 9.151 -6.952 1.00 92.81 152 SER A C 1
ATOM 1278 O O . SER A 1 152 ? 17.470 9.467 -7.837 1.00 92.81 152 SER A O 1
ATOM 1280 N N . GLY A 1 153 ? 15.353 9.163 -7.161 1.00 92.56 153 GLY A N 1
ATOM 1281 C CA . GLY A 1 153 ? 14.770 9.397 -8.482 1.00 92.56 153 GLY A CA 1
ATOM 1282 C C . GLY A 1 153 ? 14.864 8.194 -9.419 1.00 92.56 153 GLY A C 1
ATOM 1283 O O . GLY A 1 153 ? 14.589 8.333 -10.611 1.00 92.56 153 GLY A O 1
ATOM 1284 N N . THR A 1 154 ? 15.262 7.023 -8.914 1.00 96.38 154 THR A N 1
ATOM 1285 C CA . THR A 1 154 ? 15.394 5.808 -9.725 1.00 96.38 154 THR A CA 1
ATOM 1286 C C . THR A 1 154 ? 14.137 4.938 -9.632 1.00 96.38 154 THR A C 1
ATOM 1288 O O . THR A 1 154 ? 13.527 4.855 -8.567 1.00 96.38 154 THR A O 1
ATOM 1291 N N . PRO A 1 155 ? 13.691 4.318 -10.739 1.00 97.88 155 PRO A N 1
ATOM 1292 C CA . PRO A 1 155 ? 12.530 3.437 -10.710 1.00 97.88 155 PRO A CA 1
ATOM 1293 C C . PRO A 1 155 ? 12.866 2.079 -10.093 1.00 97.88 155 PRO A C 1
ATOM 1295 O O . PRO A 1 155 ? 14.004 1.611 -10.184 1.00 97.88 155 PRO A O 1
ATOM 1298 N N . TYR A 1 156 ? 11.846 1.401 -9.566 1.00 98.38 156 TYR A N 1
ATOM 1299 C CA . TYR A 1 156 ? 11.984 0.003 -9.172 1.00 98.38 156 TYR A CA 1
ATOM 1300 C C . TYR A 1 156 ? 12.230 -0.887 -10.404 1.00 98.38 156 TYR A C 1
ATOM 1302 O O . TYR A 1 156 ? 11.585 -0.682 -11.445 1.00 98.38 156 TYR A O 1
ATOM 1310 N N . PRO A 1 157 ? 13.106 -1.907 -10.305 1.00 98.19 157 PRO A N 1
ATOM 1311 C CA . PRO A 1 157 ? 13.347 -2.853 -11.397 1.00 98.19 157 PRO A CA 1
ATOM 1312 C C . PRO A 1 157 ? 12.099 -3.642 -11.805 1.00 98.19 157 PRO A C 1
ATOM 1314 O O . PRO A 1 157 ? 11.998 -4.060 -12.956 1.00 98.19 157 PRO A O 1
ATOM 1317 N N . SER A 1 158 ? 11.141 -3.804 -10.889 1.00 98.25 158 SER A N 1
ATOM 1318 C CA . SER A 1 158 ? 9.844 -4.418 -11.151 1.00 98.25 158 SER A CA 1
ATOM 1319 C C . SER A 1 158 ? 8.777 -4.035 -10.118 1.00 98.25 158 SER A C 1
ATOM 1321 O O . SER A 1 158 ? 9.051 -3.419 -9.086 1.00 98.25 158 SER A O 1
ATOM 1323 N N . VAL A 1 159 ? 7.535 -4.456 -10.370 1.00 98.25 159 VAL A N 1
ATOM 1324 C CA . VAL A 1 159 ? 6.417 -4.327 -9.420 1.00 98.25 159 VAL A CA 1
ATOM 1325 C C . VAL A 1 159 ? 6.594 -5.149 -8.137 1.00 98.25 159 VAL A C 1
ATOM 1327 O O . VAL A 1 159 ? 6.015 -4.781 -7.115 1.00 98.25 159 VAL A O 1
ATOM 1330 N N . ILE A 1 160 ? 7.362 -6.247 -8.164 1.00 98.31 160 ILE A N 1
ATOM 1331 C CA . ILE A 1 160 ? 7.611 -7.058 -6.960 1.00 98.31 160 ILE A CA 1
ATOM 1332 C C . ILE A 1 160 ? 8.670 -6.403 -6.062 1.00 98.31 160 ILE A C 1
ATOM 1334 O O . ILE A 1 160 ? 8.544 -6.458 -4.841 1.00 98.31 160 ILE A O 1
ATOM 1338 N N . ASP A 1 161 ? 9.630 -5.683 -6.652 1.00 98.50 161 ASP A N 1
ATOM 1339 C CA . ASP A 1 161 ? 10.595 -4.866 -5.903 1.00 98.50 161 ASP A CA 1
ATOM 1340 C C . ASP A 1 161 ? 9.902 -3.670 -5.237 1.00 98.50 161 ASP A C 1
ATOM 1342 O O . ASP A 1 161 ? 10.102 -3.415 -4.048 1.00 98.50 161 ASP A O 1
ATOM 1346 N N . LEU A 1 162 ? 9.012 -2.987 -5.974 1.00 98.31 162 LEU A N 1
ATOM 1347 C CA . LEU A 1 162 ? 8.151 -1.935 -5.419 1.00 98.31 162 LEU A CA 1
ATOM 1348 C C . LEU A 1 162 ? 7.360 -2.455 -4.215 1.00 98.31 162 LEU A C 1
ATOM 1350 O O . LEU A 1 162 ? 7.273 -1.789 -3.185 1.00 98.31 162 LEU A O 1
ATOM 1354 N N . ARG A 1 163 ? 6.765 -3.646 -4.337 1.00 98.25 163 ARG A N 1
ATOM 1355 C CA . ARG A 1 163 ? 5.981 -4.264 -3.266 1.00 98.25 163 ARG A CA 1
ATOM 1356 C C . ARG A 1 163 ? 6.809 -4.521 -2.010 1.00 98.25 163 ARG A C 1
ATOM 1358 O O . ARG A 1 163 ? 6.336 -4.219 -0.916 1.00 98.25 163 ARG A O 1
ATOM 1365 N N . ALA A 1 164 ? 8.025 -5.042 -2.146 1.00 98.56 164 ALA A N 1
ATOM 1366 C CA . ALA A 1 164 ? 8.892 -5.260 -0.993 1.00 98.56 164 ALA A CA 1
ATOM 1367 C C . ALA A 1 164 ? 9.117 -3.946 -0.222 1.00 98.56 164 ALA A C 1
ATOM 1369 O O . ALA A 1 164 ? 8.969 -3.888 1.001 1.00 98.56 164 ALA A O 1
ATOM 1370 N N . ASP A 1 165 ? 9.383 -2.853 -0.933 1.00 98.25 165 ASP A N 1
ATOM 1371 C CA . ASP A 1 165 ? 9.595 -1.557 -0.289 1.00 98.25 165 ASP A CA 1
ATOM 1372 C C . ASP A 1 165 ? 8.302 -0.975 0.309 1.00 98.25 165 ASP A C 1
ATOM 1374 O O . ASP A 1 165 ? 8.298 -0.428 1.414 1.00 98.25 165 ASP A O 1
ATOM 1378 N N . LYS A 1 166 ? 7.155 -1.193 -0.348 1.00 98.19 166 LYS A N 1
ATOM 1379 C CA . LYS A 1 166 ? 5.827 -0.844 0.187 1.00 98.19 166 LYS A CA 1
ATOM 1380 C C . LYS A 1 166 ? 5.530 -1.517 1.515 1.00 98.19 166 LYS A C 1
ATOM 1382 O O . LYS A 1 166 ? 4.995 -0.874 2.417 1.00 98.19 166 LYS A O 1
ATOM 1387 N N . ILE A 1 167 ? 5.864 -2.799 1.641 1.00 98.75 167 ILE A N 1
ATOM 1388 C CA . ILE A 1 167 ? 5.669 -3.548 2.882 1.00 98.75 167 ILE A CA 1
ATOM 1389 C C . ILE A 1 167 ? 6.490 -2.915 4.003 1.00 98.75 167 ILE A C 1
ATOM 1391 O O . ILE A 1 167 ? 5.938 -2.630 5.066 1.00 98.75 167 ILE A O 1
ATOM 1395 N N . LYS A 1 168 ? 7.776 -2.644 3.756 1.00 98.50 168 LYS A N 1
ATOM 1396 C CA . LYS A 1 168 ? 8.669 -2.009 4.737 1.00 98.50 168 LYS A CA 1
ATOM 1397 C C . LYS A 1 168 ? 8.117 -0.653 5.172 1.00 98.50 168 LYS A C 1
ATOM 1399 O O . LYS A 1 168 ? 7.856 -0.464 6.358 1.00 98.50 168 LYS A O 1
ATOM 1404 N N . ASN A 1 169 ? 7.797 0.216 4.215 1.00 98.00 169 ASN A N 1
ATOM 1405 C CA . ASN A 1 169 ? 7.233 1.533 4.495 1.00 98.00 169 ASN A CA 1
ATOM 1406 C C . ASN A 1 169 ? 5.919 1.469 5.297 1.00 98.00 169 ASN A C 1
ATOM 1408 O O . ASN A 1 169 ? 5.736 2.215 6.256 1.00 98.00 169 ASN A O 1
ATOM 1412 N N . PHE A 1 170 ? 4.993 0.567 4.956 1.00 98.31 170 PHE A N 1
ATOM 1413 C CA . PHE A 1 170 ? 3.731 0.449 5.696 1.00 98.31 170 PHE A CA 1
ATOM 1414 C C . PHE A 1 170 ? 3.926 -0.079 7.113 1.00 98.31 170 PHE A C 1
ATOM 1416 O O . PHE A 1 170 ? 3.165 0.294 8.004 1.00 98.31 170 PHE A O 1
ATOM 1423 N N . LEU A 1 171 ? 4.923 -0.935 7.340 1.00 98.44 171 LEU A N 1
ATOM 1424 C CA . LEU A 1 171 ? 5.250 -1.428 8.675 1.00 98.44 171 LEU A CA 1
ATOM 1425 C C . LEU A 1 171 ? 5.936 -0.364 9.543 1.00 98.44 171 LEU A C 1
ATOM 1427 O O . LEU A 1 171 ? 5.724 -0.374 10.754 1.00 98.44 171 LEU A O 1
ATOM 1431 N N . GLU A 1 172 ? 6.695 0.561 8.954 1.00 97.44 172 GLU A N 1
ATOM 1432 C CA . GLU A 1 172 ? 7.320 1.696 9.657 1.00 97.44 172 GLU A CA 1
ATOM 1433 C C . GLU A 1 172 ? 6.295 2.693 10.215 1.00 97.44 172 GLU A C 1
ATOM 1435 O O . GLU A 1 172 ? 6.556 3.366 11.211 1.00 97.44 172 GLU A O 1
ATOM 1440 N N . VAL A 1 173 ? 5.086 2.748 9.643 1.00 96.75 173 VAL A N 1
ATOM 1441 C CA . VAL A 1 173 ? 4.000 3.622 10.123 1.00 96.75 173 VAL A CA 1
ATOM 1442 C C . VAL A 1 173 ? 3.672 3.395 11.601 1.00 96.75 173 VAL A C 1
ATOM 1444 O O . VAL A 1 173 ? 3.237 4.322 12.284 1.00 96.75 173 VAL A O 1
ATOM 1447 N N . LYS A 1 174 ? 3.889 2.184 12.130 1.00 96.75 174 LYS A N 1
ATOM 1448 C CA . LYS A 1 174 ? 3.671 1.882 13.554 1.00 96.75 174 LYS A CA 1
ATOM 1449 C C . LYS A 1 174 ? 4.497 2.777 14.491 1.00 96.75 174 LYS A C 1
ATOM 1451 O O . LYS A 1 174 ? 4.085 2.985 15.628 1.00 96.75 174 LYS A O 1
ATOM 1456 N N . ASP A 1 175 ? 5.637 3.276 14.011 1.00 96.00 175 ASP A N 1
ATOM 1457 C CA . ASP A 1 175 ? 6.608 4.048 14.786 1.00 96.00 175 ASP A CA 1
ATOM 1458 C C . ASP A 1 175 ? 6.358 5.563 14.681 1.00 96.00 175 ASP A C 1
ATOM 1460 O O . ASP A 1 175 ? 7.035 6.354 15.337 1.00 96.00 175 ASP A O 1
ATOM 1464 N N . TYR A 1 176 ? 5.360 5.988 13.897 1.00 93.81 176 TYR A N 1
ATOM 1465 C CA . TYR A 1 176 ? 5.002 7.399 13.769 1.00 93.81 176 TYR A CA 1
ATOM 1466 C C . TYR A 1 176 ? 4.439 7.925 15.092 1.00 93.81 176 TYR A C 1
ATOM 1468 O O . TYR A 1 176 ? 3.551 7.313 15.687 1.00 93.81 176 TYR A O 1
ATOM 1476 N N . GLU A 1 177 ? 4.867 9.118 15.516 1.00 90.19 177 GLU A N 1
ATOM 1477 C CA . GLU A 1 177 ? 4.580 9.687 16.851 1.00 90.19 177 GLU A CA 1
ATOM 1478 C C . GLU A 1 177 ? 3.093 9.607 17.273 1.00 90.19 177 GLU A C 1
ATOM 1480 O O . GLU A 1 177 ? 2.736 9.403 18.446 1.00 90.19 177 GLU A O 1
ATOM 1485 N N . ARG A 1 178 ? 2.195 9.787 16.301 1.00 89.31 178 ARG A N 1
ATOM 1486 C CA . ARG A 1 178 ? 0.745 9.882 16.505 1.00 89.31 178 ARG A CA 1
ATOM 1487 C C . ARG A 1 178 ? 0.002 8.560 16.352 1.00 89.31 178 ARG A C 1
ATOM 1489 O O . ARG A 1 178 ? -1.185 8.516 16.679 1.00 89.31 178 ARG A O 1
ATOM 1496 N N . VAL A 1 179 ? 0.668 7.504 15.901 1.00 93.50 179 VAL A N 1
ATOM 1497 C CA . VAL A 1 179 ? 0.086 6.167 15.786 1.00 93.50 179 VAL A CA 1
ATOM 1498 C C . VAL A 1 179 ? 0.098 5.518 17.165 1.00 93.50 179 VAL A C 1
ATOM 1500 O O . VAL A 1 179 ? 1.141 5.313 17.775 1.00 93.50 179 VAL A O 1
ATOM 1503 N N . LYS A 1 180 ? -1.096 5.273 17.714 1.00 93.44 180 LYS A N 1
ATOM 1504 C CA . LYS A 1 180 ? -1.283 4.674 19.051 1.00 93.44 180 LYS A CA 1
ATOM 1505 C C . LYS A 1 180 ? -1.675 3.207 18.991 1.00 93.44 180 LYS A C 1
ATOM 1507 O O . LYS A 1 180 ? -1.558 2.500 19.985 1.00 93.44 180 LYS A O 1
ATOM 1512 N N . PHE A 1 181 ? -2.121 2.762 17.826 1.00 96.00 181 PHE A N 1
ATOM 1513 C CA . PHE A 1 181 ? -2.367 1.367 17.524 1.00 96.00 181 PHE A CA 1
ATOM 1514 C C . PHE A 1 181 ? -2.043 1.127 16.060 1.00 96.00 181 PHE A C 1
ATOM 1516 O O . PHE A 1 181 ? -2.436 1.915 15.198 1.00 96.00 181 PHE A O 1
ATOM 1523 N N . PHE A 1 182 ? -1.359 0.023 15.795 1.00 98.06 182 PHE A N 1
ATOM 1524 C CA . PHE A 1 182 ? -1.043 -0.422 14.454 1.00 98.06 182 PHE A CA 1
ATOM 1525 C C . PHE A 1 182 ? -1.340 -1.910 14.330 1.00 98.06 182 PHE A C 1
ATOM 1527 O O . PHE A 1 182 ? -0.937 -2.700 15.188 1.00 98.06 182 PHE A O 1
ATOM 1534 N N . ARG A 1 183 ? -1.988 -2.301 13.233 1.00 98.06 183 ARG A N 1
ATOM 1535 C CA . ARG A 1 183 ? -2.214 -3.707 12.912 1.00 98.06 183 ARG A CA 1
ATOM 1536 C C . ARG A 1 183 ? -1.978 -3.992 11.439 1.00 98.06 183 ARG A C 1
ATOM 1538 O O . ARG A 1 183 ? -2.726 -3.526 10.585 1.00 98.06 183 ARG A O 1
ATOM 1545 N N . ALA A 1 184 ? -0.972 -4.814 11.156 1.00 98.31 184 ALA A N 1
ATOM 1546 C CA . ALA A 1 184 ? -0.826 -5.456 9.857 1.00 98.31 184 ALA A CA 1
ATOM 1547 C C . ALA A 1 184 ? -1.805 -6.634 9.755 1.00 98.31 184 ALA A C 1
ATOM 1549 O O . ALA A 1 184 ? -1.884 -7.457 10.672 1.00 98.31 184 ALA A O 1
ATOM 1550 N N . VAL A 1 185 ? -2.549 -6.712 8.653 1.00 98.12 185 VAL A N 1
ATOM 1551 C CA . VAL A 1 185 ? -3.574 -7.736 8.423 1.00 98.12 185 VAL A CA 1
ATOM 1552 C C . VAL A 1 185 ? -3.435 -8.355 7.038 1.00 98.12 185 VAL A C 1
ATOM 1554 O O . VAL A 1 185 ? -3.163 -7.667 6.053 1.00 98.12 185 VAL A O 1
ATOM 1557 N N . ARG A 1 186 ? -3.666 -9.667 6.960 1.00 97.50 186 ARG A N 1
ATOM 1558 C CA . ARG A 1 186 ? -3.753 -10.408 5.697 1.00 97.50 186 ARG A CA 1
ATOM 1559 C C . ARG A 1 186 ? -5.205 -10.457 5.239 1.00 97.50 186 ARG A C 1
ATOM 1561 O O . ARG A 1 186 ? -6.084 -10.812 6.027 1.00 97.50 186 ARG A O 1
ATOM 1568 N N . TYR A 1 187 ? -5.458 -10.121 3.979 1.00 96.69 187 TYR A N 1
ATOM 1569 C CA . TYR A 1 187 ? -6.787 -10.154 3.368 1.00 96.69 187 TYR A CA 1
ATOM 1570 C C . TYR A 1 187 ? -7.458 -11.520 3.553 1.00 96.69 187 TYR A C 1
ATOM 1572 O O . TYR A 1 187 ? -8.603 -11.601 3.991 1.00 96.69 187 TYR A O 1
ATOM 1580 N N . GLU A 1 188 ? -6.715 -12.594 3.305 1.00 95.19 188 GLU A N 1
ATOM 1581 C CA . GLU A 1 188 ? -7.188 -13.973 3.381 1.00 95.19 188 GLU A CA 1
ATOM 1582 C C . GLU A 1 188 ? -7.599 -14.339 4.807 1.00 95.19 188 GLU A C 1
ATOM 1584 O O . GLU A 1 188 ? -8.638 -14.962 4.995 1.00 95.19 188 GLU A O 1
ATOM 1589 N N . ALA A 1 189 ? -6.854 -13.875 5.816 1.00 95.25 189 ALA A N 1
ATOM 1590 C CA . ALA A 1 189 ? -7.201 -14.101 7.217 1.00 95.25 189 ALA A CA 1
ATOM 1591 C C . ALA A 1 189 ? -8.528 -13.424 7.596 1.00 95.25 189 ALA A C 1
ATOM 1593 O O . ALA A 1 189 ? -9.316 -13.996 8.344 1.00 95.25 189 ALA A O 1
ATOM 1594 N N . MET A 1 190 ? -8.802 -12.233 7.055 1.00 96.06 190 MET A N 1
ATOM 1595 C CA . MET A 1 190 ? -10.062 -11.524 7.300 1.00 96.06 190 MET A CA 1
ATOM 1596 C C . MET A 1 190 ? -11.245 -12.132 6.546 1.00 96.06 190 MET A C 1
ATOM 1598 O O . MET A 1 190 ? -12.366 -12.093 7.041 1.00 96.06 190 MET A O 1
ATOM 1602 N N . VAL A 1 191 ? -11.019 -12.698 5.359 1.00 95.19 191 VAL A N 1
ATOM 1603 C CA . VAL A 1 191 ? -12.074 -13.388 4.605 1.00 95.19 191 VAL A CA 1
ATOM 1604 C C . VAL A 1 191 ? -12.365 -14.754 5.223 1.00 95.19 191 VAL A C 1
ATOM 1606 O O . VAL A 1 191 ? -13.508 -15.044 5.556 1.00 95.19 191 VAL A O 1
ATOM 1609 N N . GLN A 1 192 ? -11.343 -15.584 5.426 1.00 94.50 192 GLN A N 1
ATOM 1610 C CA . GLN A 1 192 ? -11.499 -16.962 5.898 1.00 94.50 192 GLN A CA 1
ATOM 1611 C C . GLN A 1 192 ? -11.825 -17.052 7.388 1.00 94.50 192 GLN A C 1
ATOM 1613 O O . GLN A 1 192 ? -12.526 -17.970 7.795 1.00 94.50 192 GLN A O 1
ATOM 1618 N N . GLY A 1 193 ? -11.321 -16.124 8.204 1.00 95.38 193 GLY A N 1
ATOM 1619 C CA . GLY A 1 193 ? -11.564 -16.084 9.648 1.00 95.38 193 GLY A CA 1
ATOM 1620 C C . GLY A 1 193 ? -12.665 -15.112 10.075 1.00 95.38 193 GLY A C 1
ATOM 1621 O O . GLY A 1 193 ? -13.027 -15.092 11.250 1.00 95.38 193 GLY A O 1
ATOM 1622 N N . GLY A 1 194 ? -13.196 -14.309 9.149 1.00 97.50 194 GLY A N 1
ATOM 1623 C CA . GLY A 1 194 ? -14.074 -13.187 9.470 1.00 97.50 194 GLY A CA 1
ATOM 1624 C C . GLY A 1 194 ? -13.329 -11.994 10.084 1.00 97.50 194 GLY A C 1
ATOM 1625 O O . GLY A 1 194 ? -12.109 -12.012 10.283 1.00 97.50 194 GLY A O 1
ATOM 1626 N N . THR A 1 195 ? -14.071 -10.928 10.392 1.00 98.38 195 THR A N 1
ATOM 1627 C CA . THR A 1 195 ? -13.507 -9.642 10.858 1.00 98.38 195 THR A CA 1
ATOM 1628 C C . THR A 1 195 ? -13.683 -9.380 12.353 1.00 98.38 195 THR A C 1
ATOM 1630 O O . THR A 1 195 ? -13.199 -8.364 12.852 1.00 98.38 195 THR A O 1
ATOM 1633 N N . GLU A 1 196 ? -14.331 -10.288 13.091 1.00 98.38 196 GLU A N 1
ATOM 1634 C CA . GLU A 1 196 ? -14.658 -10.093 14.512 1.00 98.38 196 GLU A CA 1
ATOM 1635 C C . GLU A 1 196 ? -13.419 -9.804 15.364 1.00 98.38 196 GLU A C 1
ATOM 1637 O O . GLU A 1 196 ? -13.424 -8.885 16.182 1.00 98.38 196 GLU A O 1
ATOM 1642 N N . TRP A 1 197 ? -12.342 -10.560 15.155 1.00 98.00 197 TRP A N 1
ATOM 1643 C CA . TRP A 1 197 ? -11.110 -10.403 15.923 1.00 98.00 197 TRP A CA 1
ATOM 1644 C C . TRP A 1 197 ? -10.490 -9.009 15.735 1.00 98.00 197 TRP A C 1
ATOM 1646 O O . TRP A 1 197 ? -10.076 -8.392 16.713 1.00 98.00 197 TRP A O 1
ATOM 1656 N N . LEU A 1 198 ? -10.485 -8.482 14.505 1.00 98.31 198 LEU A N 1
ATOM 1657 C CA . LEU A 1 198 ? -9.923 -7.166 14.198 1.00 98.31 198 LEU A CA 1
ATOM 1658 C C . LEU A 1 198 ? -10.784 -6.058 14.805 1.00 98.31 198 LEU A C 1
ATOM 1660 O O . LEU A 1 198 ? -10.256 -5.108 15.379 1.00 98.31 198 LEU A O 1
ATOM 1664 N N . ILE A 1 199 ? -12.109 -6.191 14.708 1.00 98.44 199 ILE A N 1
ATOM 1665 C CA . ILE A 1 199 ? -13.050 -5.248 15.318 1.00 98.44 199 ILE A CA 1
ATOM 1666 C C . ILE A 1 199 ? -12.820 -5.188 16.830 1.00 98.44 199 ILE A C 1
ATOM 1668 O O . ILE A 1 199 ? -12.650 -4.095 17.362 1.00 98.44 199 ILE A O 1
ATOM 1672 N N . ARG A 1 200 ? -12.711 -6.341 17.501 1.00 98.25 200 ARG A N 1
ATOM 1673 C CA . ARG A 1 200 ? -12.437 -6.411 18.944 1.00 98.25 200 ARG A CA 1
ATOM 1674 C C . ARG A 1 200 ? -11.097 -5.773 19.321 1.00 98.25 200 ARG A C 1
ATOM 1676 O O . ARG A 1 200 ? -11.029 -5.073 20.326 1.00 98.25 200 ARG A O 1
ATOM 1683 N N . GLU A 1 201 ? -10.037 -5.981 18.537 1.00 98.06 201 GLU A N 1
ATOM 1684 C CA . GLU A 1 201 ? -8.745 -5.313 18.770 1.00 98.06 201 GLU A CA 1
ATOM 1685 C C . GLU A 1 201 ? -8.870 -3.783 18.644 1.00 98.06 201 GLU A C 1
ATOM 1687 O O . GLU A 1 201 ? -8.330 -3.046 19.472 1.00 98.06 201 GLU A O 1
ATOM 1692 N N . ILE A 1 202 ? -9.631 -3.292 17.658 1.00 97.31 202 ILE A N 1
ATOM 1693 C CA . ILE A 1 202 ? -9.898 -1.856 17.490 1.00 97.31 202 ILE A CA 1
ATOM 1694 C C . ILE A 1 202 ? -10.726 -1.318 18.663 1.00 97.31 202 ILE A C 1
ATOM 1696 O O . ILE A 1 202 ? -10.381 -0.268 19.206 1.00 97.31 202 ILE A O 1
ATOM 1700 N N . GLU A 1 203 ? -11.779 -2.010 19.101 1.00 97.44 203 GLU A N 1
ATOM 1701 C CA . GLU A 1 203 ? -12.563 -1.626 20.285 1.00 97.44 203 GLU A CA 1
ATOM 1702 C C . GLU A 1 203 ? -11.675 -1.532 21.530 1.00 97.44 203 GLU A C 1
ATOM 1704 O O . GLU A 1 203 ? -11.722 -0.537 22.249 1.00 97.44 203 GLU A O 1
ATOM 1709 N N . GLN A 1 204 ? -10.791 -2.508 21.751 1.00 96.56 204 GLN A N 1
ATOM 1710 C CA . GLN A 1 204 ? -9.853 -2.502 22.878 1.00 96.56 204 GLN A CA 1
ATOM 1711 C C . GLN A 1 204 ? -8.865 -1.332 22.808 1.00 96.56 204 GLN A C 1
ATOM 1713 O O . GLN A 1 204 ? -8.641 -0.649 23.808 1.00 96.56 204 GLN A O 1
ATOM 1718 N N . ALA A 1 205 ? -8.298 -1.061 21.632 1.00 94.12 205 ALA A N 1
ATOM 1719 C CA . ALA A 1 205 ? -7.347 0.032 21.442 1.00 94.12 205 ALA A CA 1
ATOM 1720 C C . ALA A 1 205 ? -8.006 1.419 21.556 1.00 94.12 205 ALA A C 1
ATOM 1722 O O . ALA A 1 205 ? -7.394 2.403 21.988 1.00 94.12 205 ALA A O 1
ATOM 1723 N N . THR A 1 206 ? -9.271 1.524 21.153 1.00 93.12 206 THR A N 1
ATOM 1724 C CA . THR A 1 206 ? -9.965 2.808 21.031 1.00 93.12 206 THR A CA 1
ATOM 1725 C C . THR A 1 206 ? -10.946 3.096 22.157 1.00 93.12 206 THR A C 1
ATOM 1727 O O . THR A 1 206 ? -11.276 4.263 22.371 1.00 93.12 206 THR A O 1
ATOM 1730 N N . GLY A 1 207 ? -11.390 2.090 22.902 1.00 94.44 207 GLY A N 1
ATOM 1731 C CA . GLY A 1 207 ? -12.526 2.199 23.817 1.00 94.44 207 GLY A CA 1
ATOM 1732 C C . GLY A 1 207 ? -13.851 2.527 23.116 1.00 94.44 207 GLY A C 1
ATOM 1733 O O . GLY A 1 207 ? -14.804 2.896 23.796 1.00 94.44 207 GLY A O 1
ATOM 1734 N N . LEU A 1 208 ? -13.904 2.460 21.780 1.00 94.94 208 LEU A N 1
ATOM 1735 C CA . LEU A 1 208 ? -15.141 2.584 21.011 1.00 94.94 208 LEU A CA 1
ATOM 1736 C C . LEU A 1 208 ? -15.871 1.240 21.001 1.00 94.94 208 LEU A C 1
ATOM 1738 O O . LEU A 1 208 ? -15.258 0.201 21.232 1.00 94.94 208 LEU A O 1
ATOM 1742 N N . THR A 1 209 ? -17.163 1.264 20.688 1.00 97.12 209 THR A N 1
ATOM 1743 C CA . THR A 1 209 ? -17.977 0.050 20.519 1.00 97.12 209 THR A CA 1
ATOM 1744 C C . THR A 1 209 ? -18.458 -0.043 19.081 1.00 97.12 209 THR A C 1
ATOM 1746 O O . THR A 1 209 ? -18.986 0.932 18.557 1.00 97.12 209 THR A O 1
ATOM 1749 N N . ALA A 1 210 ? -18.279 -1.180 18.423 1.00 97.81 210 ALA A N 1
ATOM 1750 C CA . ALA A 1 210 ? -18.723 -1.371 17.052 1.00 97.81 210 ALA A CA 1
ATOM 1751 C C . ALA A 1 210 ? -20.260 -1.379 16.957 1.00 97.81 210 ALA A C 1
ATOM 1753 O O . ALA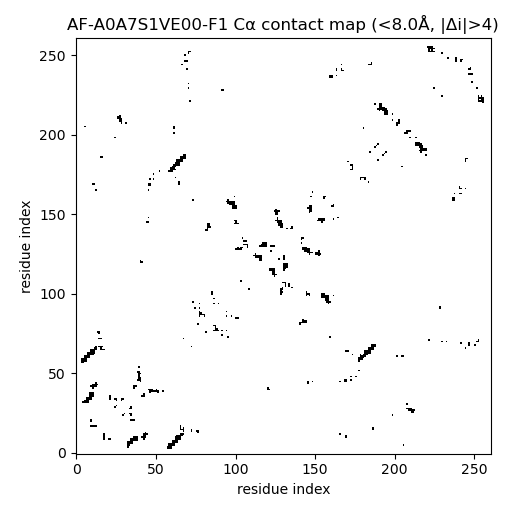 A 1 210 ? -20.938 -2.069 17.712 1.00 97.81 210 ALA A O 1
ATOM 1754 N N . ASP A 1 211 ? -20.805 -0.634 15.995 1.00 97.81 211 ASP A N 1
ATOM 1755 C CA . ASP A 1 211 ? -22.245 -0.546 15.691 1.00 97.81 211 ASP A CA 1
ATOM 1756 C C . ASP A 1 211 ? -22.618 -1.357 14.434 1.00 97.81 211 ASP A C 1
ATOM 1758 O O . ASP A 1 211 ? -23.505 -1.008 13.656 1.00 97.81 211 ASP A O 1
ATOM 1762 N N . CYS A 1 212 ? -21.879 -2.436 14.190 1.00 97.88 212 CYS A N 1
ATOM 1763 C CA . CYS A 1 212 ? -22.035 -3.311 13.034 1.00 97.88 212 CYS A CA 1
ATOM 1764 C C . CYS A 1 212 ? -22.039 -4.778 13.474 1.00 97.88 212 CYS A C 1
ATOM 1766 O O . CYS A 1 212 ? -21.623 -5.124 14.579 1.00 97.88 212 CYS A O 1
ATOM 1768 N N . THR A 1 213 ? -22.450 -5.665 12.568 1.00 98.06 213 THR A N 1
ATOM 1769 C CA . THR A 1 213 ? -22.144 -7.095 12.689 1.00 98.06 213 THR A CA 1
ATOM 1770 C C . THR A 1 213 ? -20.827 -7.377 11.962 1.00 98.06 213 THR A C 1
ATOM 1772 O O . THR A 1 213 ? -20.734 -7.041 10.778 1.00 98.06 213 THR A O 1
ATOM 1775 N N . PRO A 1 214 ? -19.818 -7.981 12.621 1.00 98.00 214 PRO A N 1
ATOM 1776 C CA . PRO A 1 214 ? -18.611 -8.439 11.943 1.00 98.00 214 PRO A CA 1
ATOM 1777 C C . PRO A 1 214 ? -18.935 -9.359 10.767 1.00 98.00 214 PRO A C 1
ATOM 1779 O O . PRO A 1 214 ? -19.858 -10.173 10.843 1.00 98.00 214 PRO A O 1
ATOM 1782 N N . PHE A 1 215 ? -18.159 -9.274 9.688 1.00 97.69 215 PHE A N 1
ATOM 1783 C CA . PHE A 1 215 ? -18.292 -10.236 8.604 1.00 97.69 215 PHE A CA 1
ATOM 1784 C C . PHE A 1 215 ? -17.896 -11.633 9.095 1.00 97.69 215 PHE A C 1
ATOM 1786 O O . PHE A 1 215 ? -16.825 -11.784 9.696 1.00 97.69 215 PHE A O 1
ATOM 1793 N N . PRO A 1 216 ? -18.734 -12.654 8.846 1.00 97.56 216 PRO A N 1
ATOM 1794 C CA . PRO A 1 216 ? -18.408 -14.019 9.217 1.00 97.56 216 PRO A CA 1
ATOM 1795 C C . PRO A 1 216 ? -17.311 -14.589 8.300 1.00 97.56 216 PRO A C 1
ATOM 1797 O O . PRO A 1 216 ? -17.091 -14.067 7.202 1.00 97.56 216 PRO A O 1
ATOM 1800 N N . PRO A 1 217 ? -16.665 -15.691 8.716 1.00 97.00 217 PRO A N 1
ATOM 1801 C CA . PRO A 1 217 ? -15.857 -16.538 7.844 1.00 97.00 217 PRO A CA 1
ATOM 1802 C C . PRO A 1 217 ? -16.526 -16.829 6.496 1.00 97.00 217 PRO A C 1
ATOM 1804 O O . PRO A 1 217 ? -17.699 -17.204 6.439 1.00 97.00 217 PRO A O 1
ATOM 1807 N N . ALA A 1 218 ? -15.761 -16.715 5.415 1.00 92.94 218 ALA A N 1
ATOM 1808 C CA . ALA A 1 218 ? -16.193 -17.025 4.060 1.00 92.94 218 ALA A CA 1
ATOM 1809 C C . ALA A 1 218 ? -15.102 -17.791 3.290 1.00 92.94 218 ALA A C 1
ATOM 1811 O O . ALA A 1 218 ? -13.907 -17.568 3.508 1.00 92.94 218 ALA A O 1
ATOM 1812 N N . PRO A 1 219 ? -15.480 -18.684 2.356 1.00 89.50 219 PRO A N 1
ATOM 1813 C CA . PRO A 1 219 ? -14.509 -19.361 1.511 1.00 89.50 219 PRO A CA 1
ATOM 1814 C C . PRO A 1 219 ? -13.814 -18.355 0.590 1.00 89.50 219 PRO A C 1
ATOM 1816 O O . PRO A 1 219 ? -14.453 -17.526 -0.065 1.00 89.50 219 PRO A O 1
ATOM 1819 N N . LEU A 1 220 ? -12.490 -18.456 0.505 1.00 84.69 220 LEU A N 1
ATOM 1820 C CA . LEU A 1 220 ? -11.703 -17.649 -0.415 1.00 84.69 220 LEU A CA 1
ATOM 1821 C C . LEU A 1 220 ? -11.834 -18.231 -1.827 1.00 84.69 220 LEU A C 1
ATOM 1823 O O . LEU A 1 220 ? -11.425 -19.361 -2.081 1.00 84.69 220 LEU A O 1
ATOM 1827 N N . ARG A 1 221 ? -12.398 -17.459 -2.759 1.00 76.38 221 ARG A N 1
ATOM 1828 C CA . ARG A 1 221 ? -12.427 -17.843 -4.175 1.00 76.38 221 ARG A CA 1
ATOM 1829 C C . ARG A 1 221 ? -11.088 -17.505 -4.809 1.00 76.38 221 ARG A C 1
ATOM 1831 O O . ARG A 1 221 ? -10.793 -16.333 -5.041 1.00 76.38 221 ARG A O 1
ATOM 1838 N N . MET A 1 222 ? -10.291 -18.526 -5.083 1.00 72.56 222 MET A N 1
ATOM 1839 C CA . MET A 1 222 ? -9.002 -18.377 -5.750 1.00 72.56 222 MET A CA 1
ATOM 1840 C C . MET A 1 222 ? -9.132 -18.749 -7.225 1.00 72.56 222 MET A C 1
ATOM 1842 O O . MET A 1 222 ? -9.965 -19.571 -7.601 1.00 72.56 222 MET A O 1
ATOM 1846 N N . ARG A 1 223 ? -8.360 -18.078 -8.079 1.00 74.12 223 ARG A N 1
ATOM 1847 C CA . ARG A 1 223 ? -8.248 -18.452 -9.491 1.00 74.12 223 ARG A CA 1
ATOM 1848 C C . ARG A 1 223 ? -7.156 -19.506 -9.618 1.00 74.12 223 ARG A C 1
ATOM 1850 O O . ARG A 1 223 ? -6.197 -19.460 -8.853 1.00 74.12 223 ARG A O 1
ATOM 1857 N N . GLY A 1 224 ? -7.299 -20.409 -10.584 1.00 82.50 224 GLY A N 1
ATOM 1858 C CA . GLY A 1 224 ? -6.173 -21.230 -11.016 1.00 82.50 224 GLY A CA 1
ATOM 1859 C C . GLY A 1 224 ? -5.053 -20.318 -11.512 1.00 82.50 224 GLY A C 1
ATOM 1860 O O . GLY A 1 224 ? -5.319 -19.374 -12.260 1.00 82.50 224 GLY A O 1
ATOM 1861 N N . LEU A 1 225 ? -3.839 -20.566 -11.035 1.00 89.62 225 LEU A N 1
ATOM 1862 C CA . LEU A 1 225 ? -2.625 -19.873 -11.446 1.00 89.62 225 LEU A CA 1
ATOM 1863 C C . LEU A 1 225 ? -1.738 -20.883 -12.169 1.00 89.62 225 LEU A C 1
ATOM 1865 O O . LEU A 1 225 ? -1.735 -22.056 -11.812 1.00 89.62 225 LEU A O 1
ATOM 1869 N N . ASP A 1 226 ? -1.041 -20.415 -13.196 1.00 92.19 226 ASP A N 1
ATOM 1870 C CA . ASP A 1 226 ? -0.140 -21.233 -14.003 1.00 92.19 226 ASP A CA 1
ATOM 1871 C C . ASP A 1 226 ? 1.093 -21.677 -13.193 1.00 92.19 226 ASP A C 1
ATOM 1873 O O . ASP A 1 226 ? 1.603 -20.908 -12.374 1.00 92.19 226 ASP A O 1
ATOM 1877 N N . ASP A 1 227 ? 1.567 -22.907 -13.405 1.00 93.88 227 ASP A N 1
ATOM 1878 C CA . ASP A 1 227 ? 2.673 -23.475 -12.623 1.00 93.88 227 ASP A CA 1
ATOM 1879 C C . ASP A 1 227 ? 3.990 -22.715 -12.856 1.00 93.88 227 ASP A C 1
ATOM 1881 O O . ASP A 1 227 ? 4.701 -22.428 -11.888 1.00 93.88 227 ASP A O 1
ATOM 1885 N N . ASP A 1 228 ? 4.277 -22.285 -14.094 1.00 96.56 228 ASP A N 1
ATOM 1886 C CA . ASP A 1 228 ? 5.487 -21.507 -14.399 1.00 96.56 228 ASP A CA 1
ATOM 1887 C C . ASP A 1 228 ? 5.441 -20.142 -13.700 1.00 96.56 228 ASP A C 1
ATOM 1889 O O . ASP A 1 228 ? 6.447 -19.660 -13.171 1.00 96.56 228 ASP A O 1
ATOM 1893 N N . TYR A 1 229 ? 4.256 -19.527 -13.641 1.00 96.38 229 TYR A N 1
ATOM 1894 C CA . TYR A 1 229 ? 4.033 -18.301 -12.875 1.00 96.38 229 TYR A CA 1
ATOM 1895 C C . TYR A 1 229 ? 4.299 -18.511 -11.375 1.00 96.38 229 TYR A C 1
ATOM 1897 O O . TYR A 1 229 ? 4.991 -17.704 -10.743 1.00 96.38 229 TYR A O 1
ATOM 1905 N N . LEU A 1 230 ? 3.756 -19.584 -10.793 1.00 95.94 230 LEU A N 1
ATOM 1906 C CA . LEU A 1 230 ? 3.928 -19.895 -9.374 1.00 95.94 230 LEU A CA 1
ATOM 1907 C C . LEU A 1 230 ? 5.400 -20.127 -9.030 1.00 95.94 230 LEU A C 1
ATOM 1909 O O . LEU A 1 230 ? 5.898 -19.566 -8.051 1.00 95.94 230 LEU A O 1
ATOM 1913 N N . ASP A 1 231 ? 6.101 -20.912 -9.842 1.00 96.88 231 ASP A N 1
ATOM 1914 C CA . ASP A 1 231 ? 7.517 -21.206 -9.653 1.00 96.88 231 ASP A CA 1
ATOM 1915 C C . ASP A 1 231 ? 8.381 -19.954 -9.817 1.00 96.88 231 ASP A C 1
ATOM 1917 O O . ASP A 1 231 ? 9.291 -19.720 -9.013 1.00 96.88 231 ASP A O 1
ATOM 1921 N N . TRP A 1 232 ? 8.057 -19.092 -10.785 1.00 97.75 232 TRP A N 1
ATOM 1922 C CA . TRP A 1 232 ? 8.773 -17.837 -10.975 1.00 97.75 232 TRP A CA 1
ATOM 1923 C C . TRP A 1 232 ? 8.617 -16.909 -9.769 1.00 97.75 232 TRP A C 1
ATOM 1925 O O . TRP A 1 232 ? 9.625 -16.449 -9.226 1.00 97.75 232 TRP A O 1
ATOM 1935 N N . ILE A 1 233 ? 7.387 -16.675 -9.292 1.00 97.88 233 ILE A N 1
ATOM 1936 C CA . ILE A 1 233 ? 7.145 -15.834 -8.107 1.00 97.88 233 ILE A CA 1
ATOM 1937 C C . ILE A 1 233 ? 7.847 -16.430 -6.884 1.00 97.88 233 ILE A C 1
ATOM 1939 O O . ILE A 1 233 ? 8.482 -15.700 -6.122 1.00 97.88 233 ILE A O 1
ATOM 1943 N N . ARG A 1 234 ? 7.814 -17.758 -6.724 1.00 97.12 234 ARG A N 1
ATOM 1944 C CA . ARG A 1 234 ? 8.525 -18.454 -5.646 1.00 97.12 234 ARG A CA 1
ATOM 1945 C C . ARG A 1 234 ? 10.034 -18.212 -5.690 1.00 97.12 234 ARG A C 1
ATOM 1947 O O . ARG A 1 234 ? 10.638 -18.058 -4.634 1.00 97.12 234 ARG A O 1
ATOM 1954 N N . GLY A 1 235 ? 10.632 -18.166 -6.877 1.00 97.75 235 GLY A N 1
ATOM 1955 C CA . GLY A 1 235 ? 12.070 -17.960 -7.051 1.00 97.75 235 GLY A CA 1
ATOM 1956 C C . GLY A 1 235 ? 12.548 -16.508 -6.932 1.00 97.75 235 GLY A C 1
ATOM 1957 O O . GLY A 1 235 ? 13.718 -16.303 -6.619 1.00 97.75 235 GLY A O 1
ATOM 1958 N N . HIS A 1 236 ? 11.679 -15.520 -7.175 1.00 98.25 236 HIS A N 1
ATOM 1959 C CA . HIS A 1 236 ? 12.098 -14.119 -7.361 1.00 98.25 236 HIS A CA 1
ATOM 1960 C C . HIS A 1 236 ? 11.504 -13.126 -6.354 1.00 98.25 236 HIS A C 1
ATOM 1962 O O . HIS A 1 236 ? 12.025 -12.022 -6.222 1.00 98.25 236 HIS A O 1
ATOM 1968 N N . MET A 1 237 ? 10.434 -13.482 -5.639 1.00 98.12 237 MET A N 1
ATOM 1969 C CA . MET A 1 237 ? 9.854 -12.619 -4.606 1.00 98.12 237 MET A CA 1
ATOM 1970 C C . MET A 1 237 ? 10.818 -12.437 -3.422 1.00 98.12 237 MET A C 1
ATOM 1972 O O . MET A 1 237 ? 11.472 -13.390 -2.990 1.00 98.12 237 MET A O 1
ATOM 1976 N N . ASP A 1 238 ? 10.855 -11.236 -2.838 1.00 98.38 238 ASP A N 1
ATOM 1977 C CA . ASP A 1 238 ? 11.569 -10.978 -1.581 1.00 98.38 238 ASP A CA 1
ATOM 1978 C C . ASP A 1 238 ? 10.815 -11.612 -0.398 1.00 98.38 238 ASP A C 1
ATOM 1980 O O . ASP A 1 238 ? 10.036 -10.976 0.319 1.00 98.38 238 ASP A O 1
ATOM 1984 N N . TRP A 1 239 ? 11.051 -12.907 -0.194 1.00 98.19 239 TRP A N 1
ATOM 1985 C CA . TRP A 1 239 ? 10.417 -13.671 0.876 1.00 98.19 239 TRP A CA 1
ATOM 1986 C C . TRP A 1 239 ? 10.866 -13.264 2.276 1.00 98.19 239 TRP A C 1
ATOM 1988 O O . TRP A 1 239 ? 10.151 -13.559 3.231 1.00 98.19 239 TRP A O 1
ATOM 1998 N N . GLU A 1 240 ? 12.012 -12.601 2.435 1.00 98.44 240 GLU A N 1
ATOM 1999 C CA . GLU A 1 240 ? 12.402 -12.065 3.742 1.00 98.44 240 GLU A CA 1
ATOM 2000 C C . GLU A 1 240 ? 11.474 -10.918 4.140 1.00 98.44 240 GLU A C 1
ATOM 2002 O O . GLU A 1 240 ? 11.009 -10.863 5.280 1.00 98.44 240 GLU A O 1
ATOM 2007 N N . THR A 1 241 ? 11.112 -10.070 3.179 1.00 98.56 241 THR A N 1
ATOM 2008 C CA . THR A 1 241 ? 10.139 -8.999 3.391 1.00 98.56 241 THR A CA 1
ATOM 2009 C C . THR A 1 241 ? 8.704 -9.523 3.525 1.00 98.56 241 THR A C 1
ATOM 2011 O O . THR A 1 241 ? 7.993 -9.121 4.447 1.00 98.56 241 THR A O 1
ATOM 2014 N N . GLU A 1 242 ? 8.262 -10.457 2.676 1.00 98.56 242 GLU A N 1
ATOM 2015 C CA . GLU A 1 242 ? 6.904 -11.035 2.754 1.00 98.56 242 GLU A CA 1
ATOM 2016 C C . GLU A 1 242 ? 6.634 -11.743 4.099 1.00 98.56 242 GLU A C 1
ATOM 2018 O O . GLU A 1 242 ? 5.525 -11.673 4.641 1.00 98.56 242 GLU A O 1
ATOM 2023 N N . LYS A 1 243 ? 7.655 -12.367 4.704 1.00 98.31 243 LYS A N 1
ATOM 2024 C CA . LYS A 1 243 ? 7.548 -12.984 6.038 1.00 98.31 243 LYS A CA 1
ATOM 2025 C C . LYS A 1 243 ? 7.176 -11.979 7.127 1.00 98.31 243 LYS A C 1
ATOM 2027 O O . LYS A 1 243 ? 6.501 -12.363 8.082 1.00 98.31 243 LYS A O 1
ATOM 2032 N N . LEU A 1 244 ? 7.550 -10.703 6.988 1.00 98.44 244 LEU A N 1
ATOM 2033 C CA . LEU A 1 244 ? 7.222 -9.655 7.966 1.00 98.44 244 LEU A CA 1
ATOM 2034 C C . LEU A 1 244 ? 5.708 -9.441 8.109 1.00 98.44 244 LEU A C 1
ATOM 2036 O O . LEU A 1 244 ? 5.237 -9.037 9.172 1.00 98.44 244 LEU A O 1
ATOM 2040 N N . ILE A 1 245 ? 4.946 -9.742 7.056 1.00 98.06 245 ILE A N 1
ATOM 2041 C CA . ILE A 1 245 ? 3.477 -9.670 7.020 1.00 98.06 245 ILE A CA 1
ATOM 2042 C C . ILE A 1 245 ? 2.821 -11.059 7.028 1.00 98.06 245 ILE A C 1
ATOM 2044 O O . ILE A 1 245 ? 1.613 -11.187 6.820 1.00 98.06 245 ILE A O 1
ATOM 2048 N N . GLY A 1 246 ? 3.605 -12.100 7.325 1.00 97.12 246 GLY A N 1
ATOM 2049 C CA . GLY A 1 246 ? 3.135 -13.468 7.516 1.00 97.12 246 GLY A CA 1
ATOM 2050 C C . GLY A 1 246 ? 2.842 -14.228 6.225 1.00 97.12 246 GLY A C 1
ATOM 2051 O O . GLY A 1 246 ? 1.994 -15.122 6.256 1.00 97.12 246 GLY A O 1
ATOM 2052 N N . TYR A 1 247 ? 3.479 -13.874 5.105 1.00 97.81 247 TYR A N 1
ATOM 2053 C CA . TYR A 1 247 ? 3.463 -14.699 3.897 1.00 97.81 247 TYR A CA 1
ATOM 2054 C C . TYR A 1 247 ? 4.762 -15.488 3.727 1.00 97.81 247 TYR A C 1
ATOM 2056 O O . TYR A 1 247 ? 5.845 -15.071 4.130 1.00 97.81 247 TYR A O 1
ATOM 2064 N N . HIS A 1 248 ? 4.629 -16.647 3.100 1.00 96.94 248 HIS A N 1
ATOM 2065 C CA . HIS A 1 248 ? 5.675 -17.628 2.885 1.00 96.94 248 HIS A CA 1
ATOM 2066 C C . HIS A 1 248 ? 5.557 -18.227 1.471 1.00 96.94 248 HIS A C 1
ATOM 2068 O O . HIS A 1 248 ? 4.461 -18.223 0.897 1.00 96.94 248 HIS A O 1
ATOM 2074 N N . PRO A 1 249 ? 6.652 -18.785 0.919 1.00 95.44 249 PRO A N 1
ATOM 2075 C CA . PRO A 1 249 ? 6.660 -19.408 -0.407 1.00 95.44 249 PRO A CA 1
ATOM 2076 C C . PRO A 1 249 ? 5.582 -20.481 -0.620 1.00 95.44 249 PRO A C 1
ATOM 2078 O O . PRO A 1 249 ? 5.087 -20.651 -1.731 1.00 95.44 249 PRO A O 1
ATOM 2081 N N . ASP A 1 250 ? 5.213 -21.199 0.438 1.00 91.19 250 ASP A N 1
ATOM 2082 C CA . ASP A 1 250 ? 4.219 -22.275 0.466 1.00 91.19 250 ASP A CA 1
ATOM 2083 C C . ASP A 1 250 ? 2.778 -21.776 0.645 1.00 91.19 250 ASP A C 1
ATOM 2085 O O . ASP A 1 250 ? 1.837 -22.560 0.541 1.00 91.19 250 ASP A O 1
ATOM 2089 N N . ASN A 1 251 ? 2.563 -20.472 0.844 1.00 87.12 251 ASN A N 1
ATOM 2090 C CA . ASN A 1 251 ? 1.227 -19.874 0.841 1.00 87.12 251 ASN A CA 1
ATOM 2091 C C . ASN A 1 251 ? 0.666 -19.745 -0.584 1.00 87.12 251 ASN A C 1
ATOM 2093 O O . ASN A 1 251 ? 0.115 -18.711 -0.953 1.00 87.12 251 ASN A O 1
ATOM 2097 N N . VAL A 1 252 ? 0.819 -20.776 -1.407 1.00 83.19 252 VAL A N 1
ATOM 2098 C CA . VAL A 1 252 ? 0.282 -20.816 -2.764 1.00 83.19 252 VAL A CA 1
ATOM 2099 C C . VAL A 1 252 ? -1.251 -20.847 -2.694 1.00 83.19 252 VAL A C 1
ATOM 2101 O O . VAL A 1 252 ? -1.810 -21.646 -1.936 1.00 83.19 252 VAL A O 1
ATOM 2104 N N . PRO A 1 253 ? -1.953 -19.996 -3.465 1.00 78.25 253 PRO A N 1
ATOM 2105 C CA . PRO A 1 253 ? -3.395 -20.090 -3.622 1.00 78.25 253 PRO A CA 1
ATOM 2106 C C . PRO A 1 253 ? -3.800 -21.478 -4.131 1.00 78.25 253 PRO A C 1
ATOM 2108 O O . PRO A 1 253 ? -3.442 -21.856 -5.243 1.00 78.25 253 PRO A O 1
ATOM 2111 N N . LEU A 1 254 ? -4.543 -22.246 -3.335 1.00 66.44 254 LEU A N 1
ATOM 2112 C CA . LEU A 1 254 ? -5.102 -23.515 -3.801 1.00 66.44 254 LEU A CA 1
ATOM 2113 C C . LEU A 1 254 ? -6.267 -23.242 -4.766 1.00 66.44 254 LEU A C 1
ATOM 2115 O O . LEU A 1 254 ? -7.087 -22.365 -4.486 1.00 66.44 254 LEU A O 1
ATOM 2119 N N . PRO A 1 255 ? -6.393 -23.965 -5.888 1.00 60.69 255 PRO A N 1
ATOM 2120 C CA . PRO A 1 255 ? -7.582 -23.854 -6.721 1.00 60.69 255 PRO A CA 1
ATOM 2121 C C . PRO A 1 255 ? -8.838 -24.222 -5.905 1.00 60.69 255 PRO A C 1
ATOM 2123 O O . PRO A 1 255 ? -8.748 -24.981 -4.934 1.00 60.69 255 PRO A O 1
ATOM 2126 N N . PRO A 1 256 ? -10.023 -23.693 -6.257 1.00 55.84 256 PRO A N 1
ATOM 2127 C CA . PRO A 1 256 ? -11.270 -24.174 -5.677 1.00 55.84 256 PRO A CA 1
ATOM 2128 C C . PRO A 1 256 ? -11.366 -25.682 -5.934 1.00 55.84 256 PRO A C 1
ATOM 2130 O O . PRO A 1 256 ? -11.167 -26.101 -7.072 1.00 55.84 256 PRO A O 1
ATOM 2133 N N . ASN A 1 257 ? -11.661 -26.487 -4.908 1.00 51.47 257 ASN A N 1
ATOM 2134 C CA . ASN A 1 257 ? -11.905 -27.918 -5.099 1.00 51.47 257 ASN A CA 1
ATOM 2135 C C . ASN A 1 257 ? -12.985 -28.103 -6.175 1.00 51.47 257 ASN A C 1
ATOM 2137 O O . ASN A 1 257 ? -14.108 -27.615 -6.009 1.00 51.47 257 ASN A O 1
ATOM 2141 N N . GLU A 1 258 ? -12.654 -28.831 -7.246 1.00 48.69 258 GLU A N 1
ATOM 2142 C CA . GLU A 1 258 ? -13.600 -29.177 -8.317 1.00 48.69 258 GLU A CA 1
ATOM 2143 C C . GLU A 1 258 ? -14.823 -29.948 -7.778 1.00 48.69 258 GLU A C 1
ATOM 2145 O O . GLU A 1 258 ? -15.897 -29.875 -8.363 1.00 48.69 258 GLU A O 1
ATOM 2150 N N . ASP A 1 259 ? -14.711 -30.558 -6.593 1.00 48.69 259 ASP A N 1
ATOM 2151 C CA . ASP A 1 259 ? -15.776 -31.304 -5.905 1.00 48.69 259 ASP A CA 1
ATOM 2152 C C . ASP A 1 259 ? -16.874 -30.439 -5.242 1.00 48.69 259 ASP A C 1
ATOM 2154 O O . ASP A 1 259 ? -17.702 -30.955 -4.491 1.00 48.69 259 ASP A O 1
ATOM 2158 N N . THR A 1 260 ? -16.890 -29.119 -5.464 1.00 44.22 260 THR A N 1
ATOM 2159 C CA . THR A 1 260 ? -17.911 -28.209 -4.890 1.00 44.22 260 THR A CA 1
ATOM 2160 C C . THR A 1 260 ? -18.687 -27.372 -5.914 1.00 44.22 260 THR A C 1
ATOM 2162 O O . THR A 1 260 ? -19.273 -26.352 -5.540 1.00 44.22 260 THR A O 1
ATOM 2165 N N . GLN A 1 261 ? -18.733 -27.794 -7.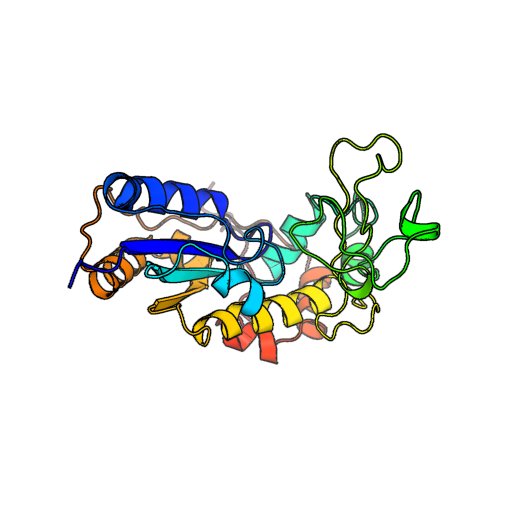184 1.00 34.50 261 GLN A N 1
ATOM 2166 C CA . 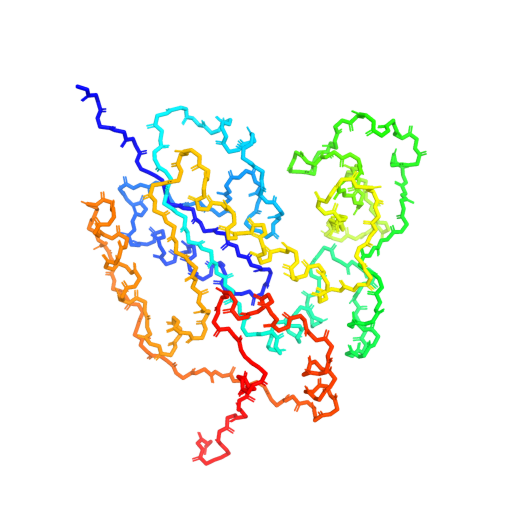GLN A 1 261 ? -19.675 -27.247 -8.179 1.00 34.50 261 GLN A CA 1
ATOM 2167 C C . GLN A 1 261 ? -21.000 -28.010 -8.212 1.00 34.50 261 GLN A C 1
ATOM 2169 O O . GLN A 1 261 ? -20.971 -29.259 -8.237 1.00 34.50 261 GLN A O 1
#

Secondary structure (DSSP, 8-state):
-PPPEEEEEEEE-TTSSHHHHHHHHHHHHTTTSEEESBSSSBTTSPP-HHHHTTSPTTEEEEEEEEE--HHHHHHHHHHS-TT-GGGTT--HHHHHHS-B-----GGGGT--TTSBPTTSTT-BGGGEE-SS---GGG-SS---EE--TTSS-PPBSSHHHHHHHHHHHHHHGGGSTTEEEEEEEEHHHHHHS-SHHHHHHHHHHH-----SPPPP-----PPP--HHHHHHHHHHS-HHHHHTTT--TT---PPPPGGG-

Sequence (261 aa):
EQPKKKTIHLIGERHSGTNWMTNHLTDCFGKQTRVIDRLSRYKHWFQEENEAKLMPPGSDMIVVAQFRNPYSWVEALRHIPYHMPLHRDLDWHTFVTKPYTMPRFGLDLEADPKDPCVGADNYTWPEIIPCHQDHYMGQREFPIYELNHDKSGTPYPSVIDLRADKIKNFLEVKDYERVKFFRAVRYEAMVQGGTEWLIREIEQATGLTADCTPFPPAPLRMRGLDDDYLDWIRGHMDWETEKLIGYHPDNVPLPPNEDTQ

Radius of gyration: 19.31 Å; Cα contacts (8 Å, |Δi|>4): 443; chains: 1; bounding box: 39×53×54 Å

Nearest PDB structures (foldseek):
  4gbm-assembly1_A  TM=4.339E-01  e=8.286E-02  Moorena producens
  6epi-assembly4_H  TM=5.250E-01  e=1.418E+00  Neisseria gonorrhoeae
  4gox-assembly1_A  TM=4.122E-01  e=1.945E+00  Picosynechococcus sp. PCC 7002
  8txr-assembly1_A  TM=4.816E-01  e=6.451E+00  Escherichia coli
  2gzx-assembly2_B  TM=2.463E-01  e=3.222E+00  Staphylococcus aureus subsp. aureus MW2

pLDDT: mean 90.38, std 11.99, range [34.5, 98.75]

Mean predicted aligned error: 5.33 Å